Protein AF-A0AAV0QSS4-F1 (afdb_monomer)

Mean predicted aligned error: 20.13 Å

Solvent-accessible surface area (backbone atoms only — not comparable to full-atom values): 17994 Å² total; per-residue (Å²): 137,85,90,88,86,85,86,91,81,84,90,86,82,87,82,89,84,84,89,84,85,90,87,82,91,84,88,85,88,83,91,82,84,90,84,64,81,75,56,57,61,62,49,54,72,66,40,49,70,53,50,54,50,50,51,50,52,48,52,48,49,52,54,48,52,51,53,49,50,57,49,48,52,55,46,51,53,50,51,52,52,50,54,52,50,50,51,51,52,51,55,51,51,51,52,53,52,51,49,52,52,51,49,52,53,51,51,53,53,48,54,51,50,51,50,52,50,51,53,53,46,54,58,46,53,54,50,52,50,52,51,51,50,52,51,52,50,51,50,50,51,48,51,51,50,52,54,52,52,52,52,50,51,50,54,51,51,51,53,50,49,52,52,54,52,54,55,71,41,44,57,50,74,68,57,48,53,50,44,49,52,51,27,40,48,53,19,50,53,25,46,47,21,47,77,70,59,43,63,64,90,50,17,55,67,51,16,54,57,30,43,75,63,21,74,57,74,66,55,57,53,51,52,51,53,50,49,58,54,47,61,59,47,60,76,75,48,89,86,81,72,92,70,60,69,75,51,59,69,45,71,74,73,51,69,60,42,50,64,54,49,53,52,48,53,50,51,51,51,50,42,57,74,69,39,48,63,62,52,46,54,52,50,53,52,50,53,58,49,53,58,56,55,72,72,58,78,81,82,76,83,79,84,82,86,130

Organism: NCBI:txid586396

Radius of gyration: 81.53 Å; Cα contacts (8 Å, |Δi|>4): 89; chains: 1; bounding box: 168×52×229 Å

Foldseek 3Di:
DDDDDDDDDDDDDDDDDDDDDDDDDDDDDDDDDDDDPVPVVVVCVVCVVVVVVVVVVVVVVVVVVVVVVVVVVVVVVVVVVVVVVVVVVVVVVVVVVVVVVVVVVVVVVVVVVVVVVVVVVVVVVVVVVVVVVVVVVVVVVVVVVVVVVVVVVVVVVVVVVVVVVVVVQFDDPVLQVVLLVLLVVQLVLLVLCCVLVNPVVCSVVSNVVSVVLHPDPVVVVVLVVVVVVVVVVPVPDPDDDPDPSVVVVCPPRHPRGSVSSVVSVVSVVVCVVSVSVVVSVVSVVVVVVVVVVVVDDPPDDDDDDD

InterPro domains:
  IPR040321 Coiled-coil domain-containing protein SCD2-like [PTHR31762] (3-293)
  IPR060443 SCD2, coiled-coil domain [PF27823] (53-135)

Secondary structure (DSSP, 8-state):
----------------------------------S-HHHHHHHHHHHHHHHHHHHHHHHHHHHHHHHHHHHHHHHHHHHHHHHHHHHHHHHHHHHHHHHHHHHHHHHHHHHHHHHHHHHHHHHHHHHHHHHHHHHHHHHHHHHHHHHHHHHHHHHHHHHHHHHHHHHHHBPPHHHHHHHHHHHHHHHHHHHHHHHHTTTTTTHHHHHHHHHHHSPPHHHHHHHHHHHHHHHHHHTTS--S-TTTHHHHTTTTT---BHHHHHHHHHHHHHHHHTTHHHHHHHHHHHHHHHHHHTTS----------

pLDDT: mean 77.91, std 21.28, range [26.47, 97.38]

Structure (mmCIF, N/CA/C/O backbone):
data_AF-A0AAV0QSS4-F1
#
_entry.id   AF-A0AAV0QSS4-F1
#
loop_
_atom_site.group_PDB
_atom_site.id
_atom_site.type_symbol
_atom_site.label_atom_id
_atom_site.label_alt_id
_atom_site.label_comp_id
_atom_site.label_asym_id
_atom_site.label_entity_id
_atom_site.label_seq_id
_atom_site.pdbx_PDB_ins_code
_atom_site.Cartn_x
_atom_site.Cartn_y
_atom_site.Cartn_z
_atom_site.occupancy
_atom_site.B_iso_or_equiv
_atom_site.auth_seq_id
_atom_site.auth_comp_id
_atom_site.auth_asym_id
_atom_site.auth_atom_id
_atom_site.pdbx_PDB_model_num
ATOM 1 N N . MET A 1 1 ? -75.279 4.661 42.191 1.00 40.19 1 MET A N 1
ATOM 2 C CA . MET A 1 1 ? -76.377 3.683 42.377 1.00 40.19 1 MET A CA 1
ATOM 3 C C . MET A 1 1 ? -75.752 2.328 42.677 1.00 40.19 1 MET A C 1
ATOM 5 O O . MET A 1 1 ? -74.858 1.999 41.907 1.00 40.19 1 MET A O 1
ATOM 9 N N . PRO A 1 2 ? -76.176 1.530 43.682 1.00 50.94 2 PRO A N 1
ATOM 10 C CA . PRO A 1 2 ? -76.939 1.781 44.927 1.00 50.94 2 PRO A CA 1
ATOM 11 C C . PRO A 1 2 ? -75.982 1.837 46.158 1.00 50.94 2 PRO A C 1
ATOM 13 O O . PRO A 1 2 ? -74.852 1.385 46.071 1.00 50.94 2 PRO A O 1
ATOM 16 N N . SER A 1 3 ? -76.223 2.592 47.237 1.00 38.44 3 SER A N 1
ATOM 17 C CA . SER A 1 3 ? -77.192 2.466 48.348 1.00 38.44 3 SER A CA 1
ATOM 18 C C . SER A 1 3 ? -76.923 1.329 49.349 1.00 38.44 3 SER A C 1
ATOM 20 O O . SER A 1 3 ? -77.390 0.216 49.142 1.00 38.44 3 SER A O 1
ATOM 22 N N . SER A 1 4 ? -76.385 1.679 50.522 1.00 41.66 4 SER A N 1
ATOM 23 C CA . SER A 1 4 ? -76.869 1.151 51.809 1.00 41.66 4 SER A CA 1
ATOM 24 C C . SER A 1 4 ? -76.549 2.125 52.952 1.00 41.66 4 SER A C 1
ATOM 26 O O . SER A 1 4 ? -75.432 2.615 53.090 1.00 41.66 4 SER A O 1
ATOM 28 N N . LYS A 1 5 ? -77.602 2.446 53.706 1.00 43.50 5 LYS A N 1
ATOM 29 C CA . LYS A 1 5 ? -77.749 3.465 54.753 1.00 43.50 5 LYS A CA 1
ATOM 30 C C . LYS A 1 5 ? -77.540 2.845 56.144 1.00 43.50 5 LYS A C 1
ATOM 32 O O . LYS A 1 5 ? -77.983 1.719 56.319 1.00 43.50 5 LYS A O 1
ATOM 37 N N . SER A 1 6 ? -77.052 3.623 57.120 1.00 40.62 6 SER A N 1
ATOM 38 C CA . SER A 1 6 ? -77.578 3.715 58.513 1.00 40.62 6 SER A CA 1
ATOM 39 C C . SER A 1 6 ? -76.638 4.596 59.364 1.00 40.62 6 SER A C 1
ATOM 41 O O . SER A 1 6 ? -75.483 4.235 59.547 1.00 40.62 6 SER A O 1
ATOM 43 N N . THR A 1 7 ? -76.960 5.859 59.668 1.00 38.28 7 THR A N 1
ATOM 44 C CA . THR A 1 7 ? -77.825 6.393 60.753 1.00 38.28 7 THR A CA 1
ATOM 45 C C . THR A 1 7 ? -77.110 6.551 62.105 1.00 38.28 7 THR A C 1
ATOM 47 O O . THR A 1 7 ? -76.855 5.586 62.813 1.00 38.28 7 THR A O 1
ATOM 50 N N . LEU A 1 8 ? -76.873 7.819 62.465 1.00 45.50 8 LEU A N 1
ATOM 51 C CA . LEU A 1 8 ? -76.552 8.348 63.797 1.00 45.50 8 LEU A CA 1
ATOM 52 C C . LEU A 1 8 ? -77.820 8.408 64.679 1.00 45.50 8 LEU A C 1
ATOM 54 O O . LEU A 1 8 ? -78.832 8.919 64.195 1.00 45.50 8 LEU A O 1
ATOM 58 N N . ARG A 1 9 ? -77.760 7.991 65.959 1.00 34.69 9 ARG A N 1
ATOM 59 C CA . ARG A 1 9 ? -78.615 8.496 67.074 1.00 34.69 9 ARG A CA 1
ATOM 60 C C . ARG A 1 9 ? -78.176 7.907 68.431 1.00 34.69 9 ARG A C 1
ATOM 62 O O . ARG A 1 9 ? -78.222 6.700 68.595 1.00 34.69 9 ARG A O 1
ATOM 69 N N . THR A 1 10 ? -77.506 8.688 69.288 1.00 39.84 10 THR A N 1
ATOM 70 C CA . THR A 1 10 ? -78.013 9.403 70.496 1.00 39.84 10 THR A CA 1
ATOM 71 C C . THR A 1 10 ? -78.046 8.537 71.774 1.00 39.84 10 THR A C 1
ATOM 73 O O . THR A 1 10 ? -78.633 7.460 71.744 1.00 39.84 10 THR A O 1
ATOM 76 N N . PRO A 1 11 ? -77.456 9.000 72.900 1.00 47.19 11 PRO A N 1
ATOM 77 C CA . PRO A 1 11 ? -77.469 8.296 74.182 1.00 47.19 11 PRO A CA 1
ATOM 78 C C . PRO A 1 11 ? -78.789 8.537 74.929 1.00 47.19 11 PRO A C 1
ATOM 80 O O . PRO A 1 11 ? -79.341 9.637 74.886 1.00 47.19 11 PRO A O 1
ATOM 83 N N . VAL A 1 12 ? -79.278 7.521 75.638 1.00 40.22 12 VAL A N 1
ATOM 84 C CA . VAL A 1 12 ? -80.418 7.630 76.558 1.00 40.22 12 VAL A CA 1
ATOM 85 C C . VAL A 1 12 ? -79.896 7.507 77.985 1.00 40.22 12 VAL A C 1
ATOM 87 O O . VAL A 1 12 ? -79.175 6.568 78.312 1.00 40.22 12 VAL A O 1
ATOM 90 N N . ALA A 1 13 ? -80.260 8.484 78.807 1.00 41.19 13 ALA A N 1
ATOM 91 C CA . ALA A 1 13 ? -80.051 8.524 80.246 1.00 41.19 13 ALA A CA 1
ATOM 92 C C . ALA A 1 13 ? -81.400 8.386 80.979 1.00 41.19 13 ALA A C 1
ATOM 94 O O . ALA A 1 13 ? -82.442 8.626 80.365 1.00 41.19 13 ALA A O 1
ATOM 95 N N . ILE A 1 14 ? -81.301 8.175 82.308 1.00 40.56 14 ILE A N 1
ATOM 96 C CA . ILE A 1 14 ? -82.301 8.386 83.392 1.00 40.56 14 ILE A CA 1
ATOM 97 C C . ILE A 1 14 ? -83.076 7.098 83.798 1.00 40.56 14 ILE A C 1
ATOM 99 O O . ILE A 1 14 ? -83.372 6.316 82.896 1.00 40.56 14 ILE A O 1
ATOM 103 N N . PRO A 1 15 ? -83.462 6.853 85.088 1.00 50.59 15 PRO A N 1
ATOM 104 C CA . PRO A 1 15 ? -83.420 7.729 86.286 1.00 50.59 15 PRO A CA 1
ATOM 105 C C . PRO A 1 15 ? -82.829 7.161 87.598 1.00 50.59 15 PRO A C 1
ATOM 107 O O . PRO A 1 15 ? -82.842 5.963 87.861 1.00 50.59 15 PRO A O 1
ATOM 110 N N . ALA A 1 16 ? -82.470 8.097 88.486 1.00 40.03 16 ALA A N 1
ATOM 111 C CA . ALA A 1 16 ? -82.459 7.936 89.941 1.00 40.03 16 ALA A CA 1
ATOM 112 C C . ALA A 1 16 ? -83.883 8.073 90.518 1.00 40.03 16 ALA A C 1
ATOM 114 O O . ALA A 1 16 ? -84.656 8.911 90.047 1.00 40.03 16 ALA A O 1
ATOM 115 N N . ILE A 1 17 ? -84.213 7.290 91.549 1.00 37.88 17 ILE A N 1
ATOM 116 C CA . ILE A 1 17 ? -85.462 7.400 92.318 1.00 37.88 17 ILE A CA 1
ATOM 117 C C . ILE A 1 17 ? -85.115 7.344 93.814 1.00 37.88 17 ILE A C 1
ATOM 119 O O . ILE A 1 17 ? -84.603 6.341 94.303 1.00 37.88 17 ILE A O 1
ATOM 123 N N . GLU A 1 18 ? -85.395 8.447 94.507 1.00 33.44 18 GLU A N 1
ATOM 124 C CA . GLU A 1 18 ? -85.463 8.603 95.970 1.00 33.44 18 GLU A CA 1
ATOM 125 C C . GLU A 1 18 ? -86.958 8.579 96.424 1.00 33.44 18 GLU A C 1
ATOM 127 O O . GLU A 1 18 ? -87.840 8.497 95.564 1.00 33.44 18 GLU A O 1
ATOM 132 N N . PRO A 1 19 ? -87.299 8.592 97.734 1.00 58.56 19 PRO A N 1
ATOM 133 C CA . PRO A 1 19 ? -88.344 7.773 98.360 1.00 58.56 19 PRO A CA 1
ATOM 134 C C . PRO A 1 19 ? -89.651 8.545 98.667 1.00 58.56 19 PRO A C 1
ATOM 136 O O . PRO A 1 19 ? -89.786 9.724 98.342 1.00 58.56 19 PRO A O 1
ATOM 139 N N . PRO A 1 20 ? -90.626 7.909 99.347 1.00 45.22 20 PRO A N 1
ATOM 140 C CA . PRO A 1 20 ? -91.281 8.564 100.500 1.00 45.22 20 PRO A CA 1
ATOM 141 C C . PRO A 1 20 ? -91.571 7.554 101.645 1.00 45.22 20 PRO A C 1
ATOM 143 O O . PRO A 1 20 ? -91.857 6.394 101.387 1.00 45.22 20 PRO A O 1
ATOM 146 N N . ALA A 1 21 ? -91.392 7.811 102.946 1.00 32.16 21 ALA A N 1
ATOM 147 C CA . ALA A 1 21 ? -91.830 8.884 103.849 1.00 32.16 21 ALA A CA 1
ATOM 148 C C . ALA A 1 21 ? -93.317 8.797 104.283 1.00 32.16 21 ALA A C 1
ATOM 150 O O . ALA A 1 21 ? -94.188 8.649 103.432 1.00 32.16 21 ALA A O 1
ATOM 151 N N . ILE A 1 22 ? -93.548 9.054 105.596 1.00 36.12 22 ILE A N 1
ATOM 152 C CA . ILE A 1 22 ? -94.751 9.661 106.246 1.00 36.12 22 ILE A CA 1
ATOM 153 C C . ILE A 1 22 ? -95.871 8.686 106.699 1.00 36.12 22 ILE A C 1
ATOM 155 O O . ILE A 1 22 ? -96.263 7.836 105.922 1.00 36.12 22 ILE A O 1
ATOM 159 N N . LYS A 1 23 ? -96.544 8.742 107.873 1.00 37.59 23 LYS A N 1
ATOM 160 C CA . LYS A 1 23 ? -96.630 9.507 109.164 1.00 37.59 23 LYS A CA 1
ATOM 161 C C . LYS A 1 23 ? -97.570 8.651 110.076 1.00 37.59 23 LYS A C 1
ATOM 163 O O . LYS A 1 23 ? -98.275 7.810 109.539 1.00 37.59 23 LYS A O 1
ATOM 168 N N . THR A 1 24 ? -97.588 8.703 111.418 1.00 35.91 24 THR A N 1
ATOM 169 C CA . THR A 1 24 ? -98.392 9.572 112.342 1.00 35.91 24 THR A CA 1
ATOM 170 C C . THR A 1 24 ? -98.382 8.838 113.714 1.00 35.91 24 THR A C 1
ATOM 172 O O . THR A 1 24 ? -98.678 7.652 113.718 1.00 35.91 24 THR A O 1
ATOM 175 N N . ARG A 1 25 ? -97.915 9.324 114.882 1.00 30.67 25 ARG A N 1
ATOM 176 C CA . ARG A 1 25 ? -98.395 10.404 115.787 1.00 30.67 25 ARG A CA 1
ATOM 177 C C . ARG A 1 25 ? -99.912 10.278 116.086 1.00 30.67 25 ARG A C 1
ATOM 179 O O . ARG A 1 25 ? -100.678 10.370 115.146 1.00 30.67 25 ARG A O 1
ATOM 186 N N . ASP A 1 26 ? -100.452 10.068 117.298 1.00 30.20 26 ASP A N 1
ATOM 187 C CA . ASP A 1 26 ? -100.227 10.729 118.599 1.00 30.20 26 ASP A CA 1
ATOM 188 C C . ASP A 1 26 ? -101.091 10.071 119.734 1.00 30.20 26 ASP A C 1
ATOM 190 O O . ASP A 1 26 ? -102.208 9.640 119.469 1.00 30.20 26 ASP A O 1
ATOM 194 N N . LYS A 1 27 ? -100.634 10.201 120.999 1.00 35.44 27 LYS A N 1
ATOM 195 C CA . LYS A 1 27 ? -101.385 10.522 122.256 1.00 35.44 27 LYS A CA 1
ATOM 196 C C . LYS A 1 27 ? -102.130 9.464 123.129 1.00 35.44 27 LYS A C 1
ATOM 198 O O . LYS A 1 27 ? -103.290 9.155 122.906 1.00 35.44 27 LYS A O 1
ATOM 203 N N . ARG A 1 28 ? -101.516 9.271 124.319 1.00 33.69 28 ARG A N 1
ATOM 204 C CA . ARG A 1 28 ? -102.031 9.393 125.722 1.00 33.69 28 ARG A CA 1
ATOM 205 C C . ARG A 1 28 ? -102.601 8.168 126.483 1.00 33.69 28 ARG A C 1
ATOM 207 O O . ARG A 1 28 ? -103.710 7.723 126.241 1.00 33.69 28 ARG A O 1
ATOM 214 N N . SER A 1 29 ? -101.817 7.783 127.503 1.00 35.88 29 SER A N 1
ATOM 215 C CA . SER A 1 29 ? -102.090 7.371 128.903 1.00 35.88 29 SER A CA 1
ATOM 216 C C . SER A 1 29 ? -103.440 6.766 129.326 1.00 35.88 29 SER A C 1
ATOM 218 O O . SER A 1 29 ? -104.441 7.464 129.244 1.00 35.88 29 SER A O 1
ATOM 220 N N . PHE A 1 30 ? -103.415 5.606 130.014 1.00 26.47 30 PHE A N 1
ATOM 221 C CA . PHE A 1 30 ? -103.833 5.433 131.430 1.00 26.47 30 PHE A CA 1
ATOM 222 C C . PHE A 1 30 ? -103.563 3.995 131.946 1.00 26.47 30 PHE A C 1
ATOM 224 O O . PHE A 1 30 ? -103.650 3.031 131.192 1.00 26.47 30 PHE A O 1
ATOM 231 N N . ASN A 1 31 ? -103.246 3.862 133.239 1.00 36.16 31 ASN A N 1
ATOM 232 C CA . ASN A 1 31 ? -103.026 2.607 133.974 1.00 36.16 31 ASN A CA 1
ATOM 233 C C . ASN A 1 31 ? -104.286 1.720 134.047 1.00 36.16 31 ASN A C 1
ATOM 235 O O . ASN A 1 31 ? -105.336 2.229 134.424 1.00 36.16 31 ASN A O 1
ATOM 239 N N . SER A 1 32 ? -104.154 0.392 133.915 1.00 28.08 32 SER A N 1
ATOM 240 C CA . SER A 1 32 ? -104.673 -0.539 134.937 1.00 28.08 32 SER A CA 1
ATOM 241 C C . SER A 1 32 ? -104.094 -1.948 134.786 1.00 28.08 32 SER A C 1
ATOM 243 O O . SER A 1 32 ? -104.083 -2.531 133.706 1.00 28.08 32 SER A O 1
ATOM 245 N N . LEU A 1 33 ? -103.647 -2.458 135.924 1.00 35.78 33 LEU A N 1
ATOM 246 C CA . LEU A 1 33 ? -103.055 -3.754 136.206 1.00 35.78 33 LEU A CA 1
ATOM 247 C C . LEU A 1 33 ? -103.902 -4.976 135.804 1.00 35.78 33 LEU A C 1
ATOM 249 O O . LEU A 1 33 ? -105.125 -4.990 135.921 1.00 35.78 33 LEU A O 1
ATOM 253 N N . SER A 1 34 ? -103.164 -6.054 135.532 1.00 37.16 34 SER A N 1
ATOM 254 C CA . SER A 1 34 ? -103.502 -7.435 135.894 1.00 37.16 34 SER A CA 1
ATOM 255 C C . SER A 1 34 ? -104.625 -8.133 135.128 1.00 37.16 34 SER A C 1
ATOM 257 O O . SER A 1 34 ? -105.744 -8.309 135.619 1.00 37.16 34 SER A O 1
ATOM 259 N N . ARG A 1 35 ? -104.243 -8.696 133.979 1.00 42.62 35 ARG A N 1
ATOM 260 C CA . ARG A 1 35 ? -104.493 -10.099 133.597 1.00 42.62 35 ARG A CA 1
ATOM 261 C C . ARG A 1 35 ? -103.788 -10.370 132.267 1.00 42.62 35 ARG A C 1
ATOM 263 O O . ARG A 1 35 ? -103.749 -9.485 131.428 1.00 42.62 35 ARG A O 1
ATOM 270 N N . ASN A 1 36 ? -103.255 -11.579 132.091 1.00 41.81 36 ASN A N 1
ATOM 271 C CA . ASN A 1 36 ? -102.626 -12.126 130.869 1.00 41.81 36 ASN A CA 1
ATOM 272 C C . ASN A 1 36 ? -101.089 -12.240 130.852 1.00 41.81 36 ASN A C 1
ATOM 274 O O . ASN A 1 36 ? -100.519 -12.518 129.803 1.00 41.81 36 ASN A O 1
ATOM 278 N N . LEU A 1 37 ? -100.421 -12.192 132.012 1.00 40.75 37 LEU A N 1
ATOM 279 C CA . LEU A 1 37 ? -99.045 -12.714 132.152 1.00 40.75 37 LEU A CA 1
ATOM 280 C C . LEU A 1 37 ? -98.991 -14.261 132.143 1.00 40.75 37 LEU A C 1
ATOM 282 O O . LEU A 1 37 ? -97.922 -14.848 132.090 1.00 40.75 37 LEU A O 1
ATOM 286 N N . ILE A 1 38 ? -100.145 -14.937 132.151 1.00 44.75 38 ILE A N 1
ATOM 287 C CA . ILE A 1 38 ? -100.229 -16.408 132.184 1.00 44.75 38 ILE A CA 1
ATOM 288 C C . ILE A 1 38 ? -100.393 -17.010 130.770 1.00 44.75 38 ILE A C 1
ATOM 290 O O . ILE A 1 38 ? -100.145 -18.190 130.584 1.00 44.75 38 ILE A O 1
ATOM 294 N N . SER A 1 39 ? -100.707 -16.204 129.743 1.00 41.88 39 SER A N 1
ATOM 295 C CA . SER A 1 39 ? -100.822 -16.684 128.349 1.00 41.88 39 SER A CA 1
ATOM 296 C C . SER A 1 39 ? -99.541 -16.497 127.522 1.00 41.88 39 SER A C 1
ATOM 298 O O . SER A 1 39 ? -99.291 -17.283 126.611 1.00 41.88 39 SER A O 1
ATOM 300 N N . TRP A 1 40 ? -98.703 -15.503 127.846 1.00 41.69 40 TRP A N 1
ATOM 301 C CA . TRP A 1 40 ? -97.437 -15.265 127.133 1.00 41.69 40 TRP A CA 1
ATOM 302 C C . TRP A 1 40 ? -96.407 -16.380 127.379 1.00 41.69 40 TRP A C 1
ATOM 304 O O . TRP A 1 40 ? -95.720 -16.786 126.448 1.00 41.69 40 TRP A O 1
ATOM 314 N N . ILE A 1 41 ? -96.397 -16.959 128.587 1.00 45.69 41 ILE A N 1
ATOM 315 C CA . ILE A 1 41 ? -95.487 -18.049 128.978 1.00 45.69 41 ILE A CA 1
ATOM 316 C C . ILE A 1 41 ? -95.835 -19.372 128.254 1.00 45.69 41 ILE A C 1
ATOM 318 O O . ILE A 1 41 ? -94.945 -20.161 127.946 1.00 45.69 41 ILE A O 1
ATOM 322 N N . GLU A 1 42 ? -97.104 -19.602 127.886 1.00 45.19 42 GLU A N 1
ATOM 323 C CA . GLU A 1 42 ? -97.502 -20.776 127.081 1.00 45.19 42 GLU A CA 1
ATOM 324 C C . GLU A 1 42 ? -97.212 -20.611 125.577 1.00 45.19 42 GLU A C 1
ATOM 326 O O . GLU A 1 42 ? -97.008 -21.605 124.875 1.00 45.19 42 GLU A O 1
ATOM 331 N N . HIS A 1 43 ? -97.148 -19.374 125.071 1.00 46.28 43 HIS A N 1
ATOM 332 C CA . HIS A 1 43 ? -96.747 -19.099 123.687 1.00 46.28 43 HIS A CA 1
ATOM 333 C C . HIS A 1 43 ? -95.220 -19.166 123.509 1.00 46.28 43 HIS A C 1
ATOM 335 O O . HIS A 1 43 ? -94.741 -19.652 122.484 1.00 46.28 43 HIS A O 1
ATOM 341 N N . GLU A 1 44 ? -94.460 -18.764 124.528 1.00 46.91 44 GLU A N 1
ATOM 342 C CA . GLU A 1 44 ? -92.991 -18.782 124.557 1.00 46.91 44 GLU A CA 1
ATOM 343 C C . GLU A 1 44 ? -92.418 -20.214 124.549 1.00 46.91 44 GLU A C 1
ATOM 345 O O . GLU A 1 44 ? -91.406 -20.470 123.895 1.00 46.91 44 GLU A O 1
ATOM 350 N N . ALA A 1 45 ? -93.135 -21.180 125.144 1.00 50.47 45 ALA A N 1
ATOM 351 C CA . ALA A 1 45 ? -92.789 -22.608 125.120 1.00 50.47 45 ALA A CA 1
ATOM 352 C C . ALA A 1 45 ? -93.133 -23.332 123.795 1.00 50.47 45 ALA A C 1
ATOM 354 O O . ALA A 1 45 ? -92.588 -24.400 123.517 1.00 50.47 45 ALA A O 1
ATOM 355 N N . ARG A 1 46 ? -94.030 -22.775 122.959 1.00 51.34 46 ARG A N 1
ATOM 356 C CA . ARG A 1 46 ? -94.349 -23.301 121.609 1.00 51.34 46 ARG A CA 1
ATOM 357 C C . ARG A 1 46 ? -93.537 -22.644 120.490 1.00 51.34 46 ARG A C 1
ATOM 359 O O . ARG A 1 46 ? -93.403 -23.235 119.423 1.00 51.34 46 ARG A O 1
ATOM 366 N N . LEU A 1 47 ? -93.011 -21.440 120.721 1.00 54.22 47 LEU A N 1
ATOM 367 C CA . LEU A 1 47 ? -92.205 -20.679 119.761 1.00 54.22 47 LEU A CA 1
ATOM 368 C C . LEU A 1 47 ? -90.710 -21.012 119.833 1.00 54.22 47 LEU A C 1
ATOM 370 O O . LEU A 1 47 ? -90.001 -20.752 118.871 1.00 54.22 47 LEU A O 1
ATOM 374 N N . THR A 1 48 ? -90.230 -21.636 120.913 1.00 62.44 48 THR A N 1
ATOM 375 C CA . THR A 1 48 ? -88.807 -21.976 121.095 1.00 62.44 48 THR A CA 1
ATOM 376 C C . THR A 1 48 ? -88.241 -22.840 119.954 1.00 62.44 48 THR A C 1
ATOM 378 O O . THR A 1 48 ? -87.205 -22.467 119.412 1.00 62.44 48 THR A O 1
ATOM 381 N N . PRO A 1 4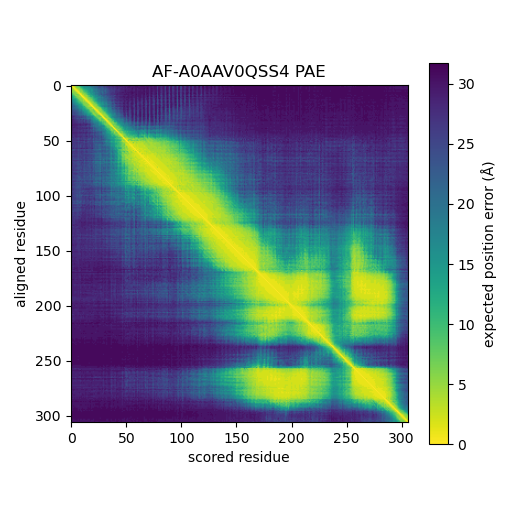9 ? -88.913 -23.922 119.490 1.00 68.31 49 PRO A N 1
ATOM 382 C CA . PRO A 1 49 ? -88.445 -24.708 118.339 1.00 68.31 49 PRO A CA 1
ATOM 383 C C . PRO A 1 49 ? -88.436 -23.927 117.016 1.00 68.31 49 PRO A C 1
ATOM 385 O O . PRO A 1 49 ? -87.597 -24.177 116.157 1.00 68.31 49 PRO A O 1
ATOM 388 N N . PHE A 1 50 ? -89.361 -22.975 116.857 1.00 69.19 50 PHE A N 1
ATOM 389 C CA . PHE A 1 50 ? -89.459 -22.125 115.670 1.00 69.19 50 PHE A CA 1
ATOM 390 C C . PHE A 1 50 ? -88.393 -21.020 115.670 1.00 69.19 50 PHE A C 1
ATOM 392 O O . PHE A 1 50 ? -87.822 -20.739 114.623 1.00 69.19 50 PHE A O 1
ATOM 399 N N . CYS A 1 51 ? -88.062 -20.449 116.834 1.00 74.19 51 CYS A N 1
ATOM 400 C CA . CYS A 1 51 ? -86.932 -19.533 116.996 1.00 74.19 51 CYS A CA 1
ATOM 401 C C . CYS A 1 51 ? -85.606 -20.232 116.682 1.00 74.19 51 CYS A C 1
ATOM 403 O O . CYS A 1 51 ? -84.852 -19.716 115.874 1.00 74.19 51 CYS A O 1
ATOM 405 N N . PHE A 1 52 ? -85.372 -21.448 117.198 1.00 78.25 52 PHE A N 1
ATOM 406 C CA . PHE A 1 52 ? -84.186 -22.232 116.825 1.00 78.25 52 PHE A CA 1
ATOM 407 C C . PHE A 1 52 ? -84.120 -22.523 115.318 1.00 78.25 52 PHE A C 1
ATOM 409 O O . PHE A 1 52 ? -83.041 -22.514 114.739 1.00 78.25 52 PHE A O 1
ATOM 416 N N . GLN A 1 53 ? -85.258 -22.767 114.661 1.00 83.44 53 GLN A N 1
ATOM 417 C CA . GLN A 1 53 ? -85.311 -22.964 113.210 1.00 83.44 53 GLN A CA 1
ATOM 418 C C . GLN A 1 53 ? -85.036 -21.671 112.428 1.00 83.44 53 GLN A C 1
ATOM 420 O O . GLN A 1 53 ? -84.368 -21.722 111.400 1.00 83.44 53 GLN A O 1
ATOM 425 N N . LEU A 1 54 ? -85.538 -20.524 112.895 1.00 81.12 54 LEU A N 1
ATOM 426 C CA . LEU A 1 54 ? -85.211 -19.216 112.326 1.00 81.12 54 LEU A CA 1
ATOM 427 C C . LEU A 1 54 ? -83.733 -18.877 112.521 1.00 81.12 54 LEU A C 1
ATOM 429 O O . LEU A 1 54 ? -83.114 -18.422 111.570 1.00 81.12 54 LEU A O 1
ATOM 433 N N . ASP A 1 55 ? -83.167 -19.167 113.692 1.00 81.88 55 ASP A N 1
ATOM 434 C CA . ASP A 1 55 ? -81.745 -18.982 113.982 1.00 81.88 55 ASP A CA 1
ATOM 435 C C . ASP A 1 55 ? -80.883 -19.886 113.087 1.00 81.88 55 ASP A C 1
ATOM 437 O O . ASP A 1 55 ? -79.937 -19.400 112.477 1.00 81.88 55 ASP A O 1
ATOM 441 N N . MET A 1 56 ? -81.257 -21.163 112.901 1.00 84.81 56 MET A N 1
ATOM 442 C CA . MET A 1 56 ? -80.570 -22.045 111.945 1.00 84.81 56 MET A CA 1
ATOM 443 C C . MET A 1 56 ? -80.688 -21.544 110.503 1.00 84.81 56 MET A C 1
ATOM 445 O O . MET A 1 56 ? -79.709 -21.557 109.770 1.00 84.81 56 MET A O 1
ATOM 449 N N . LEU A 1 57 ? -81.867 -21.088 110.069 1.00 86.12 57 LEU A N 1
ATOM 450 C CA . LEU A 1 57 ? -82.051 -20.534 108.721 1.00 86.12 57 LEU A CA 1
ATOM 451 C C . LEU A 1 57 ? -81.310 -19.206 108.535 1.00 86.12 57 LEU A C 1
ATOM 453 O O . LEU A 1 57 ? -80.925 -18.864 107.417 1.00 86.12 57 LEU A O 1
ATOM 457 N N . GLN A 1 58 ? -81.137 -18.432 109.600 1.00 87.81 58 GLN A N 1
ATOM 458 C CA . GLN A 1 58 ? -80.381 -17.190 109.580 1.00 87.81 58 GLN A CA 1
ATOM 459 C C . GLN A 1 58 ? -78.880 -17.478 109.506 1.00 87.81 58 GLN A C 1
ATOM 461 O O . GLN A 1 58 ? -78.212 -16.899 108.656 1.00 87.81 58 GLN A O 1
ATOM 466 N N . GLU A 1 59 ? -78.387 -18.450 110.273 1.00 85.88 59 GLU A N 1
ATOM 467 C CA . GLU A 1 59 ? -77.022 -18.978 110.171 1.00 85.88 59 GLU A CA 1
ATOM 468 C C . GLU A 1 59 ? -76.749 -19.587 108.781 1.00 85.88 59 GLU A C 1
ATOM 470 O O . GLU A 1 59 ? -75.711 -19.328 108.172 1.00 85.88 59 GLU A O 1
ATOM 475 N N . GLU A 1 60 ? -77.702 -20.331 108.209 1.00 86.94 60 GLU A N 1
ATOM 476 C CA . GLU A 1 60 ? -77.606 -20.852 106.841 1.00 86.94 60 GLU A CA 1
ATOM 477 C C . GLU A 1 60 ? -77.599 -19.730 105.793 1.00 86.94 60 GLU A C 1
ATOM 479 O O . GLU A 1 60 ? -76.812 -19.790 104.847 1.00 86.94 60 GLU A O 1
ATOM 484 N N . ASN A 1 61 ? -78.429 -18.692 105.950 1.00 87.00 61 ASN A N 1
ATOM 485 C CA . ASN A 1 61 ? -78.425 -17.526 105.062 1.00 87.00 61 ASN A CA 1
ATOM 486 C C . ASN A 1 61 ? -77.111 -16.741 105.157 1.00 87.00 61 ASN A C 1
ATOM 488 O O . ASN A 1 61 ? -76.558 -16.374 104.122 1.00 87.00 61 ASN A O 1
ATOM 492 N N . GLU A 1 62 ? -76.580 -16.522 106.361 1.00 90.25 62 GLU A N 1
ATOM 493 C CA . GLU A 1 62 ? -75.266 -15.904 106.574 1.00 90.25 62 GLU A CA 1
ATOM 494 C C . GLU A 1 62 ? -74.154 -16.752 105.935 1.00 90.25 62 GLU A C 1
ATOM 496 O O . GLU A 1 62 ? -73.334 -16.237 105.173 1.00 90.25 62 GLU A O 1
ATOM 501 N N . GLY A 1 63 ? -74.200 -18.077 106.104 1.00 91.62 63 GLY A N 1
ATOM 502 C CA . GLY A 1 63 ? -73.276 -19.008 105.457 1.00 91.62 63 GLY A CA 1
ATOM 503 C C . GLY A 1 63 ? -73.386 -19.042 103.926 1.00 91.62 63 GLY A C 1
ATOM 504 O O . GLY A 1 63 ? -72.385 -19.249 103.234 1.00 91.62 63 GLY A O 1
ATOM 505 N N . ILE A 1 64 ? -74.579 -18.835 103.359 1.00 91.62 64 ILE A N 1
ATOM 506 C CA . ILE A 1 64 ? -74.787 -18.701 101.907 1.00 91.62 64 ILE A CA 1
ATOM 507 C C . ILE A 1 64 ? -74.234 -17.364 101.404 1.00 91.62 64 ILE A C 1
ATOM 509 O O . ILE A 1 64 ? -73.570 -17.348 100.367 1.00 91.62 64 ILE A O 1
ATOM 513 N N . LEU A 1 65 ? -74.458 -16.265 102.130 1.00 90.94 65 LEU A N 1
ATOM 514 C CA . LEU A 1 65 ? -73.924 -14.944 101.788 1.00 90.94 65 LEU A CA 1
ATOM 515 C C . LEU A 1 65 ? -72.393 -14.939 101.794 1.00 90.94 65 LEU A C 1
ATOM 517 O O . LEU A 1 65 ? -71.780 -14.405 100.871 1.00 90.94 65 LEU A O 1
ATOM 521 N N . ASP A 1 66 ? -71.762 -15.600 102.762 1.00 90.31 66 ASP A N 1
ATOM 522 C CA . ASP A 1 66 ? -70.306 -15.713 102.787 1.00 90.31 66 ASP A CA 1
ATOM 523 C C . ASP A 1 66 ? -69.768 -16.609 101.666 1.00 90.31 66 ASP A C 1
ATOM 525 O O . ASP A 1 66 ? -68.757 -16.266 101.050 1.00 90.31 66 ASP A O 1
ATOM 529 N N . LYS A 1 67 ? -70.454 -17.705 101.309 1.00 94.12 67 LYS A N 1
ATOM 530 C CA . LYS A 1 67 ? -70.107 -18.509 100.119 1.00 94.12 67 LYS A CA 1
ATOM 531 C C . LYS A 1 67 ? -70.254 -17.715 98.822 1.00 94.12 67 LYS A C 1
ATOM 533 O O . LYS A 1 67 ? -69.431 -17.885 97.922 1.00 94.12 67 LYS A O 1
ATOM 538 N N . LEU A 1 68 ? -71.281 -16.867 98.722 1.00 92.06 68 LEU A N 1
ATOM 539 C CA . LEU A 1 68 ? -71.495 -15.974 97.584 1.00 92.06 68 LEU A CA 1
ATOM 540 C C . LEU A 1 68 ? -70.346 -14.967 97.477 1.00 92.06 68 LEU A C 1
ATOM 542 O O . LEU A 1 68 ? -69.756 -14.851 96.410 1.00 92.06 68 LEU A O 1
ATOM 546 N N . ARG A 1 69 ? -69.960 -14.340 98.595 1.00 93.88 69 ARG A N 1
ATOM 547 C CA . ARG A 1 69 ? -68.828 -13.405 98.668 1.00 93.88 69 ARG A CA 1
ATOM 548 C C . ARG A 1 69 ? -67.517 -14.064 98.235 1.00 93.88 69 ARG A C 1
ATOM 550 O O . ARG A 1 69 ? -66.830 -13.541 97.367 1.00 93.88 69 ARG A O 1
ATOM 557 N N . HIS A 1 70 ? -67.213 -15.256 98.753 1.00 93.44 70 HIS A N 1
ATOM 558 C CA . HIS A 1 70 ? -66.030 -16.025 98.339 1.00 93.44 70 HIS A CA 1
ATOM 559 C C . HIS A 1 70 ? -66.093 -16.460 96.863 1.00 93.44 70 HIS A C 1
ATOM 561 O O . HIS A 1 70 ? -65.063 -16.666 96.223 1.00 93.44 70 HIS A O 1
ATOM 567 N N . ALA A 1 71 ? -67.287 -16.671 96.302 1.00 93.12 71 ALA A N 1
ATOM 568 C CA . ALA A 1 71 ? -67.452 -16.985 94.885 1.00 93.12 71 ALA A CA 1
ATOM 569 C C . ALA A 1 71 ? -67.303 -15.747 93.990 1.00 93.12 71 ALA A C 1
ATOM 571 O O . ALA A 1 71 ? -66.725 -15.872 92.911 1.00 93.12 71 ALA A O 1
ATOM 572 N N . GLU A 1 72 ? -67.784 -14.582 94.430 1.00 92.94 72 GLU A N 1
ATOM 573 C CA . GLU A 1 72 ? -67.564 -13.290 93.773 1.00 92.94 72 GLU A CA 1
ATOM 574 C C . GLU A 1 72 ? -66.088 -12.914 93.778 1.00 92.94 72 GLU A C 1
ATOM 576 O O . GLU A 1 72 ? -65.559 -12.613 92.717 1.00 92.94 72 GLU A O 1
ATOM 581 N N . GLU A 1 73 ? -65.395 -13.049 94.908 1.00 94.31 73 GLU A N 1
ATOM 582 C CA . GLU A 1 73 ? -63.956 -12.785 95.001 1.00 94.31 73 GLU A CA 1
ATOM 583 C C . GLU A 1 73 ? -63.166 -13.694 94.045 1.00 94.31 73 GLU A C 1
ATOM 585 O O . GLU A 1 73 ? -62.399 -13.213 93.214 1.00 94.31 73 GLU A O 1
ATOM 590 N N . ARG A 1 74 ? -63.465 -15.003 94.018 1.00 93.88 74 ARG A N 1
ATOM 591 C CA . ARG A 1 74 ? -62.877 -15.924 93.025 1.00 93.88 74 ARG A CA 1
ATOM 592 C C . ARG A 1 74 ? -63.240 -15.576 91.577 1.00 93.88 74 ARG A C 1
ATOM 594 O O . ARG A 1 74 ? -62.457 -15.863 90.669 1.00 93.88 74 ARG A O 1
ATOM 601 N N . ARG A 1 75 ? -64.431 -15.019 91.322 1.00 94.62 75 ARG A N 1
ATOM 602 C CA . ARG A 1 75 ? -64.846 -14.562 89.985 1.00 94.62 75 ARG A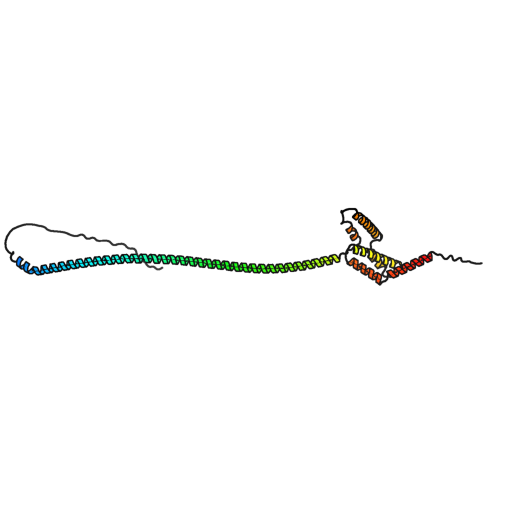 CA 1
ATOM 603 C C . ARG A 1 75 ? -64.059 -13.320 89.582 1.00 94.62 75 ARG A C 1
ATOM 605 O O . ARG A 1 75 ? -63.579 -13.269 88.455 1.00 94.62 75 ARG A O 1
ATOM 612 N N . GLU A 1 76 ? -63.896 -12.361 90.486 1.00 94.75 76 GLU A N 1
ATOM 613 C CA . GLU A 1 76 ? -63.098 -11.155 90.270 1.00 94.75 76 GLU A CA 1
ATOM 614 C C . GLU A 1 76 ? -61.622 -11.493 90.042 1.00 94.75 76 GLU A C 1
ATOM 616 O O . GLU A 1 76 ? -61.021 -10.976 89.102 1.00 94.75 76 GLU A O 1
ATOM 621 N N . GLU A 1 77 ? -61.052 -12.428 90.805 1.00 94.56 77 GLU A N 1
ATOM 622 C CA . GLU A 1 77 ? -59.698 -12.949 90.583 1.00 94.56 77 GLU A CA 1
ATOM 623 C C . GLU A 1 77 ? -59.552 -13.602 89.198 1.00 94.56 77 GLU A C 1
ATOM 625 O O . GLU A 1 77 ? -58.576 -13.358 88.478 1.00 94.56 77 GLU A O 1
ATOM 630 N N . ALA A 1 78 ? -60.530 -14.416 88.786 1.00 92.88 78 ALA A N 1
ATOM 631 C CA . ALA A 1 78 ? -60.538 -15.049 87.470 1.00 92.88 78 ALA A CA 1
ATOM 632 C C . ALA A 1 78 ? -60.708 -14.029 86.332 1.00 92.88 78 ALA A C 1
ATOM 634 O O . ALA A 1 78 ? -60.027 -14.135 85.309 1.00 92.88 78 ALA A O 1
ATOM 635 N N . GLU A 1 79 ? -61.568 -13.022 86.506 1.00 93.62 79 GLU A N 1
ATOM 636 C CA . GLU A 1 79 ? -61.734 -11.913 85.564 1.00 93.62 79 GLU A CA 1
ATOM 637 C C . GLU A 1 79 ? -60.458 -11.066 85.468 1.00 93.62 79 GLU A C 1
ATOM 639 O O . GLU A 1 79 ? -60.033 -10.727 84.363 1.00 93.62 79 GLU A O 1
ATOM 644 N N . ALA A 1 80 ? -59.797 -10.766 86.588 1.00 94.75 80 ALA A N 1
ATOM 645 C CA . ALA A 1 80 ? -58.525 -10.048 86.604 1.00 94.75 80 ALA A CA 1
ATOM 646 C C . ALA A 1 80 ? -57.434 -10.833 85.860 1.00 94.75 80 ALA A C 1
ATOM 648 O O . ALA A 1 80 ? -56.718 -10.271 85.027 1.00 94.75 80 ALA A O 1
ATOM 649 N N . ARG A 1 81 ? -57.361 -12.152 86.082 1.00 94.38 81 ARG A N 1
ATOM 650 C CA . ARG A 1 81 ? -56.455 -13.046 85.349 1.00 94.38 81 ARG A CA 1
ATOM 651 C C . ARG A 1 81 ? -56.770 -13.086 83.851 1.00 94.38 81 ARG A C 1
ATOM 653 O O . ARG A 1 81 ? -55.844 -13.075 83.042 1.00 94.38 81 ARG A O 1
ATOM 660 N N . ALA A 1 82 ? -58.047 -13.120 83.469 1.00 93.19 82 ALA A N 1
ATOM 661 C CA . ALA A 1 82 ? -58.463 -13.101 82.067 1.00 93.19 82 ALA A CA 1
ATOM 662 C C . ALA A 1 82 ? -58.067 -11.786 81.378 1.00 93.19 82 ALA A C 1
ATOM 664 O O . ALA A 1 82 ? -57.497 -11.821 80.288 1.00 93.19 82 ALA A O 1
ATOM 665 N N . ARG A 1 83 ? -58.275 -10.641 82.044 1.00 94.06 83 ARG A N 1
ATOM 666 C CA . ARG A 1 83 ? -57.843 -9.329 81.534 1.00 94.06 83 ARG A CA 1
ATOM 667 C C . ARG A 1 83 ? -56.328 -9.241 81.368 1.00 94.06 83 ARG A C 1
ATOM 669 O O . ARG A 1 83 ? -55.857 -8.626 80.416 1.00 94.06 83 ARG A O 1
ATOM 676 N N . GLU A 1 84 ? -55.553 -9.837 82.271 1.00 94.19 84 GLU A N 1
ATOM 677 C CA . GLU A 1 84 ? -54.092 -9.852 82.145 1.00 94.19 84 GLU A CA 1
ATOM 678 C C . GLU A 1 84 ? -53.623 -10.716 80.962 1.00 94.19 84 GLU A C 1
ATOM 680 O O . GLU A 1 84 ? -52.766 -10.290 80.188 1.00 94.19 84 GLU A O 1
ATOM 685 N N . LEU A 1 85 ? -54.233 -11.887 80.749 1.00 94.25 85 LEU A N 1
ATOM 686 C CA . LEU A 1 85 ? -53.952 -12.719 79.572 1.00 94.25 85 LEU A CA 1
ATOM 687 C C . LEU A 1 85 ? -54.337 -12.023 78.261 1.00 94.25 85 LEU A C 1
ATOM 689 O O . LEU A 1 85 ? -53.595 -12.110 77.287 1.00 94.25 85 LEU A O 1
ATOM 693 N N . GLU A 1 86 ? -55.454 -11.297 78.230 1.00 93.62 86 GLU A N 1
ATOM 694 C CA . GLU A 1 86 ? -55.876 -10.526 77.056 1.00 93.62 86 GLU A CA 1
ATOM 695 C C . GLU A 1 86 ? -54.850 -9.444 76.688 1.00 93.62 86 GLU A C 1
ATOM 697 O O . GLU A 1 86 ? -54.488 -9.309 75.517 1.00 93.62 86 GLU A O 1
ATOM 702 N N . LYS A 1 87 ? -54.288 -8.742 77.683 1.00 95.62 87 LYS A N 1
ATOM 703 C CA . LYS A 1 87 ? -53.183 -7.793 77.458 1.00 95.62 87 LYS A CA 1
ATOM 704 C C . LYS A 1 87 ? -51.937 -8.478 76.898 1.00 95.62 87 LYS A C 1
ATOM 706 O O . LYS A 1 87 ? -51.313 -7.935 75.990 1.00 95.62 87 LYS A O 1
ATOM 711 N N . GLN A 1 88 ? -51.574 -9.658 77.405 1.00 95.69 88 GLN A N 1
ATOM 712 C CA . GLN A 1 88 ? -50.426 -10.416 76.890 1.00 95.69 88 GLN A CA 1
ATOM 713 C C . GLN A 1 88 ? -50.653 -10.878 75.446 1.00 95.69 88 GLN A C 1
ATOM 715 O O . GLN A 1 88 ? -49.756 -10.747 74.615 1.00 95.69 88 GLN A O 1
ATOM 720 N N . VAL A 1 89 ? -51.855 -11.360 75.118 1.00 94.56 89 VAL A N 1
ATOM 721 C CA . VAL A 1 89 ? -52.228 -11.741 73.746 1.00 94.56 89 VAL A CA 1
ATOM 722 C C . VAL A 1 89 ? -52.195 -10.528 72.814 1.00 94.56 89 VAL A C 1
ATOM 724 O O . VAL A 1 89 ? -51.662 -10.633 71.709 1.00 94.56 89 VAL A O 1
ATOM 727 N N . ALA A 1 90 ? -52.687 -9.367 73.258 1.00 93.00 90 ALA A N 1
ATOM 728 C CA . ALA A 1 90 ? -52.605 -8.124 72.495 1.00 93.00 90 ALA A CA 1
ATOM 729 C C . ALA A 1 90 ? -51.144 -7.699 72.248 1.00 93.00 90 ALA A C 1
ATOM 731 O O . ALA A 1 90 ? -50.771 -7.432 71.105 1.00 93.00 90 ALA A O 1
ATOM 732 N N . ALA A 1 91 ? -50.295 -7.728 73.282 1.00 91.75 91 ALA A N 1
ATOM 733 C CA . ALA A 1 91 ? -48.870 -7.406 73.169 1.00 91.75 91 ALA A CA 1
ATOM 734 C C . ALA A 1 91 ? -48.119 -8.362 72.219 1.00 91.75 91 ALA A C 1
ATOM 736 O O . ALA A 1 91 ? -47.301 -7.925 71.407 1.00 91.75 91 ALA A O 1
ATOM 737 N N . LEU A 1 92 ? -48.423 -9.666 72.262 1.00 90.75 92 LEU A N 1
ATOM 738 C CA . LEU A 1 92 ? -47.874 -10.648 71.319 1.00 90.75 92 LEU A CA 1
ATOM 739 C C . LEU A 1 92 ? -48.367 -10.401 69.882 1.00 90.75 92 LEU A C 1
ATOM 741 O O . LEU A 1 92 ? -47.577 -10.488 68.941 1.00 90.75 92 LEU A O 1
ATOM 745 N N . GLY A 1 93 ? -49.643 -10.044 69.700 1.00 90.62 93 GLY A N 1
ATOM 746 C CA . GLY A 1 93 ? -50.219 -9.706 68.394 1.00 90.62 93 GLY A CA 1
ATOM 747 C C . GLY A 1 93 ? -49.571 -8.479 67.743 1.00 90.62 93 GLY A C 1
ATOM 748 O O . GLY A 1 93 ? -49.318 -8.476 66.535 1.00 90.62 93 GLY A O 1
ATOM 749 N N . GLU A 1 94 ? -49.230 -7.459 68.535 1.00 91.56 94 GLU A N 1
ATOM 750 C CA . GLU A 1 94 ? -48.457 -6.303 68.066 1.00 91.56 94 GLU A CA 1
ATOM 751 C C . GLU A 1 94 ? -47.047 -6.702 67.612 1.00 91.56 94 GLU A C 1
ATOM 753 O O . GLU A 1 94 ? -46.614 -6.283 66.536 1.00 91.56 94 GLU A O 1
ATOM 758 N N . GLY A 1 95 ? -46.359 -7.566 68.368 1.00 89.88 95 GLY A N 1
ATOM 759 C CA . GLY A 1 95 ? -45.044 -8.101 67.998 1.00 89.88 95 GLY A CA 1
ATOM 760 C C . GLY A 1 95 ? -45.057 -8.834 66.651 1.00 89.88 95 GLY A C 1
ATOM 761 O O . GLY A 1 95 ? -44.254 -8.521 65.770 1.00 89.88 95 GLY A O 1
ATOM 762 N N . VAL A 1 96 ? -46.028 -9.731 66.448 1.00 91.12 96 VAL A N 1
ATOM 763 C CA . VAL A 1 96 ? -46.209 -10.470 65.182 1.00 91.12 96 VAL A CA 1
ATOM 764 C C . VAL A 1 96 ? -46.535 -9.522 64.018 1.00 91.12 96 VAL A C 1
ATOM 766 O O . VAL A 1 96 ? -46.012 -9.675 62.912 1.00 91.12 96 VAL A O 1
ATOM 769 N N . SER A 1 97 ? -47.354 -8.491 64.252 1.00 92.50 97 SER A N 1
ATOM 770 C CA . SER A 1 97 ? -47.683 -7.469 63.247 1.00 92.50 97 SER A CA 1
ATOM 771 C C . SER A 1 97 ? -46.468 -6.622 62.841 1.00 92.50 97 SER A C 1
ATOM 773 O O . SER A 1 97 ? -46.271 -6.322 61.658 1.00 92.50 97 SER A O 1
ATOM 775 N N . LEU A 1 98 ? -45.617 -6.249 63.802 1.00 92.88 98 LEU A N 1
ATOM 776 C CA . LEU A 1 98 ? -44.365 -5.538 63.535 1.00 92.88 98 LEU A CA 1
ATOM 777 C C . LEU A 1 98 ? -43.379 -6.407 62.748 1.00 92.88 98 LEU A C 1
ATOM 779 O O . LEU A 1 98 ? -42.754 -5.913 61.805 1.00 92.88 98 LEU A O 1
ATOM 783 N N . GLU A 1 99 ? -43.280 -7.695 63.077 1.00 94.00 99 GLU A N 1
ATOM 784 C CA . GLU A 1 99 ? -42.440 -8.650 62.353 1.00 94.00 99 GLU A CA 1
ATOM 785 C C . GLU A 1 99 ? -42.902 -8.826 60.897 1.00 94.00 99 GLU A C 1
ATOM 787 O O . GLU A 1 99 ? -42.086 -8.728 59.978 1.00 94.00 99 GLU A O 1
ATOM 792 N N . ALA A 1 100 ? -44.212 -8.953 60.656 1.00 94.50 100 ALA A N 1
ATOM 793 C CA . ALA A 1 100 ? -44.779 -9.026 59.308 1.00 94.50 100 ALA A CA 1
ATOM 794 C C . ALA A 1 100 ? -44.479 -7.767 58.468 1.00 94.50 100 ALA A C 1
ATOM 796 O O . ALA A 1 100 ? -44.107 -7.869 57.295 1.00 94.50 100 ALA A O 1
ATOM 797 N N . LYS A 1 101 ? -44.565 -6.567 59.062 1.00 95.38 101 LYS A N 1
ATOM 798 C CA . LYS A 1 101 ? -44.190 -5.305 58.391 1.00 95.38 101 LYS A CA 1
ATOM 799 C C . LYS A 1 101 ? -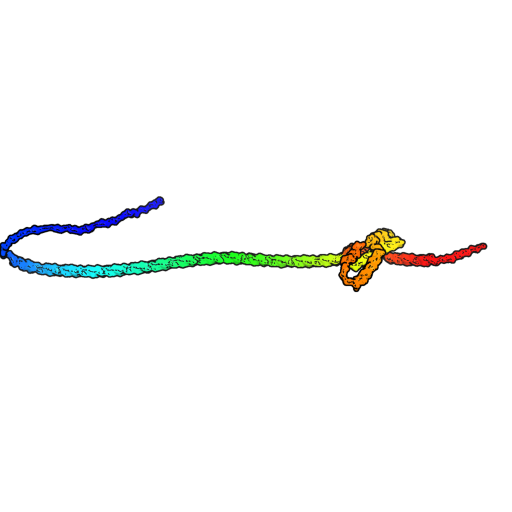42.695 -5.246 58.074 1.00 95.38 101 LYS A C 1
ATOM 801 O O . LYS A 1 101 ? -42.313 -4.795 56.991 1.00 95.38 101 LYS A O 1
ATOM 806 N N . LEU A 1 102 ? -41.843 -5.702 58.994 1.00 96.12 102 LEU A N 1
ATOM 807 C CA . LEU A 1 102 ? -40.397 -5.787 58.779 1.00 96.12 102 LEU A CA 1
ATOM 808 C C . LEU A 1 102 ? -40.050 -6.758 57.648 1.00 96.12 102 LEU A C 1
ATOM 810 O O . LEU A 1 102 ? -39.230 -6.420 56.793 1.00 96.12 102 LEU A O 1
ATOM 814 N N . LEU A 1 103 ? -40.686 -7.931 57.620 1.00 95.75 103 LEU A N 1
ATOM 815 C CA . LEU A 1 103 ? -40.523 -8.920 56.557 1.00 95.75 103 LEU A CA 1
ATOM 816 C C . LEU A 1 103 ? -40.973 -8.363 55.207 1.00 95.75 103 LEU A C 1
ATOM 818 O O . LEU A 1 103 ? -40.194 -8.404 54.260 1.00 95.75 103 LEU A O 1
ATOM 822 N N . SER A 1 104 ? -42.151 -7.740 55.137 1.00 96.31 104 SER A N 1
ATOM 823 C CA . SER A 1 104 ? -42.647 -7.109 53.908 1.00 96.31 104 SER A CA 1
ATOM 824 C C . SER A 1 104 ? -41.692 -6.023 53.390 1.00 96.31 104 SER A C 1
ATOM 826 O O . SER A 1 104 ? -41.371 -5.976 52.201 1.00 96.31 104 SER A O 1
ATOM 828 N N . ARG A 1 105 ? -41.129 -5.196 54.286 1.00 96.31 105 ARG A N 1
ATOM 829 C CA . ARG A 1 105 ? -40.122 -4.187 53.917 1.00 96.31 105 ARG A CA 1
ATOM 830 C C . ARG A 1 105 ? -38.817 -4.816 53.417 1.00 96.31 105 ARG A C 1
ATOM 832 O O . ARG A 1 105 ? -38.235 -4.313 52.455 1.00 96.31 105 ARG A O 1
ATOM 839 N N . LYS A 1 106 ? -38.347 -5.899 54.046 1.00 97.38 106 LYS A N 1
ATOM 840 C CA . LYS A 1 106 ? -37.155 -6.645 53.601 1.00 97.38 106 LYS A CA 1
ATOM 841 C C . LYS A 1 106 ? -37.380 -7.300 52.240 1.00 97.38 106 LYS A C 1
ATOM 843 O O . LYS A 1 106 ? -36.506 -7.218 51.383 1.00 97.38 106 LYS A O 1
ATOM 848 N N . GLU A 1 107 ? -38.546 -7.895 52.026 1.00 96.38 107 GLU A N 1
ATOM 849 C CA . GLU A 1 107 ? -38.925 -8.526 50.763 1.00 96.38 107 GLU A CA 1
ATOM 850 C C . GLU A 1 107 ? -39.005 -7.495 49.627 1.00 96.38 107 GLU A C 1
ATOM 852 O O . GLU A 1 107 ? -38.463 -7.720 48.547 1.00 96.38 107 GLU A O 1
ATOM 857 N N . ALA A 1 108 ? -39.587 -6.319 49.883 1.00 96.19 108 ALA A N 1
ATOM 858 C CA . ALA A 1 108 ? -39.602 -5.216 48.924 1.00 96.19 108 ALA A CA 1
ATOM 859 C C . ALA A 1 108 ? -38.184 -4.724 48.579 1.00 96.19 108 ALA A C 1
ATOM 861 O O . ALA A 1 108 ? -37.861 -4.532 47.406 1.00 96.19 108 ALA A O 1
ATOM 862 N N . ALA A 1 109 ? -37.310 -4.578 49.581 1.00 96.88 109 ALA A N 1
ATOM 863 C CA . ALA A 1 109 ? -35.917 -4.188 49.365 1.00 96.88 109 ALA A CA 1
ATOM 864 C C . ALA A 1 109 ? -35.127 -5.244 48.569 1.00 96.88 109 ALA A C 1
ATOM 866 O O . ALA A 1 109 ? -34.304 -4.891 47.722 1.00 96.88 109 ALA A O 1
ATOM 867 N N . LEU A 1 110 ? -35.386 -6.534 48.806 1.00 95.94 110 LEU A N 1
ATOM 868 C CA . LEU A 1 110 ? -34.800 -7.623 48.023 1.00 95.94 110 LEU A CA 1
ATOM 869 C C . LEU A 1 110 ? -35.291 -7.599 46.577 1.00 95.94 110 LEU A C 1
ATOM 871 O O . LEU A 1 110 ? -34.458 -7.598 45.674 1.00 95.94 110 LEU A O 1
ATOM 875 N N . ARG A 1 111 ? -36.602 -7.464 46.340 1.00 96.56 111 ARG A N 1
ATOM 876 C CA . ARG A 1 111 ? -37.147 -7.330 44.978 1.00 96.56 111 ARG A CA 1
ATOM 877 C C . ARG A 1 111 ? -36.551 -6.140 44.230 1.00 96.56 111 ARG A C 1
ATOM 879 O O . ARG A 1 111 ? -36.220 -6.260 43.053 1.00 96.56 111 ARG A O 1
ATOM 886 N N . GLN A 1 112 ? -36.357 -5.008 44.906 1.00 96.56 112 GLN A N 1
ATOM 887 C CA . GLN A 1 112 ? -35.702 -3.844 44.309 1.00 96.56 112 GLN A CA 1
ATOM 888 C C . GLN A 1 112 ? -34.239 -4.136 43.938 1.00 96.56 112 GLN A C 1
ATOM 890 O O . GLN A 1 112 ? -33.799 -3.776 42.846 1.00 96.56 112 GLN A O 1
ATOM 895 N N . ARG A 1 113 ? -33.485 -4.815 44.814 1.00 95.31 113 ARG A N 1
ATOM 896 C CA . ARG A 1 113 ? -32.099 -5.228 44.531 1.00 95.31 113 ARG A CA 1
ATOM 897 C C . ARG A 1 113 ? -32.016 -6.227 43.379 1.00 95.31 113 ARG A C 1
ATOM 899 O O . ARG A 1 113 ? -31.140 -6.089 42.532 1.00 95.31 113 ARG A O 1
ATOM 906 N N . GLU A 1 114 ? -32.924 -7.194 43.310 1.00 96.19 114 GLU A N 1
ATOM 907 C CA . GLU A 1 114 ? -32.998 -8.152 42.203 1.00 96.19 114 GLU A CA 1
ATOM 908 C C . GLU A 1 114 ? -33.308 -7.466 40.869 1.00 96.19 114 GLU A C 1
ATOM 910 O O . GLU A 1 114 ? -32.663 -7.764 39.862 1.00 96.19 114 GLU A O 1
ATOM 915 N N . ALA A 1 115 ? -34.247 -6.514 40.856 1.00 96.25 115 ALA A N 1
ATOM 916 C CA . ALA A 1 115 ? -34.557 -5.720 39.669 1.00 96.25 115 ALA A CA 1
ATOM 917 C C . ALA A 1 115 ? -33.349 -4.881 39.217 1.00 96.25 115 ALA A C 1
ATOM 919 O O . ALA A 1 115 ? -32.998 -4.895 38.037 1.00 96.25 115 ALA A O 1
ATOM 920 N N . ALA A 1 116 ? -32.664 -4.220 40.157 1.00 96.56 116 ALA A N 1
ATOM 921 C CA . ALA A 1 116 ? -31.452 -3.454 39.872 1.00 96.56 116 ALA A CA 1
ATOM 922 C C . ALA A 1 116 ? -30.322 -4.341 39.323 1.00 96.56 116 ALA A C 1
ATOM 924 O O . ALA A 1 116 ? -29.654 -3.962 38.364 1.00 96.56 116 ALA A O 1
ATOM 925 N N . LEU A 1 117 ? -30.137 -5.547 39.873 1.00 94.31 117 LEU A N 1
ATOM 926 C CA . LEU A 1 117 ? -29.153 -6.509 39.373 1.00 94.31 117 LEU A CA 1
ATOM 927 C C . LEU A 1 117 ? -29.494 -7.017 37.970 1.00 94.31 117 LEU A C 1
ATOM 929 O O . LEU A 1 117 ? -28.591 -7.158 37.151 1.00 94.31 117 LEU A O 1
ATOM 933 N N . LYS A 1 118 ? -30.770 -7.277 37.666 1.00 95.81 118 LYS A N 1
ATOM 934 C CA . LYS A 1 118 ? -31.190 -7.660 36.308 1.00 95.81 118 LYS A CA 1
ATOM 935 C C . LYS A 1 118 ? -30.943 -6.536 35.301 1.00 95.81 118 LYS A C 1
ATOM 937 O O . LYS A 1 118 ? -30.395 -6.809 34.239 1.00 95.81 118 LYS A O 1
ATOM 942 N N . ALA A 1 119 ? -31.261 -5.289 35.651 1.00 94.69 119 ALA A N 1
ATOM 943 C CA . ALA A 1 119 ? -30.966 -4.131 34.805 1.00 94.69 119 ALA A CA 1
ATOM 944 C C . ALA A 1 119 ? -29.449 -3.936 34.605 1.00 94.69 119 ALA A C 1
ATOM 946 O O . ALA A 1 119 ? -28.978 -3.723 33.488 1.00 94.69 119 ALA A O 1
ATOM 947 N N . ALA A 1 120 ? -28.657 -4.083 35.671 1.00 94.75 120 ALA A N 1
ATOM 948 C CA . ALA A 1 120 ? -27.198 -4.022 35.594 1.00 94.75 120 ALA A CA 1
ATOM 949 C C . ALA A 1 120 ? -26.601 -5.146 34.727 1.00 94.75 120 ALA A C 1
ATOM 951 O O . ALA A 1 120 ? -25.627 -4.911 34.018 1.00 94.75 120 ALA A O 1
ATOM 952 N N . LYS A 1 121 ? -27.187 -6.352 34.748 1.00 93.94 121 LYS A N 1
ATOM 953 C CA . LYS A 1 121 ? -26.784 -7.455 33.862 1.00 93.94 121 LYS A CA 1
ATOM 954 C C . LYS A 1 121 ? -27.106 -7.150 32.403 1.00 93.94 121 LYS A C 1
ATOM 956 O O . LYS A 1 121 ? -26.187 -7.154 31.605 1.00 93.94 121 LYS A O 1
ATOM 961 N N . GLN A 1 122 ? -28.340 -6.756 32.082 1.00 92.19 122 GLN A N 1
ATOM 962 C CA . GLN A 1 122 ? -28.721 -6.413 30.703 1.00 92.19 122 GLN A CA 1
ATOM 963 C C . GLN A 1 122 ? -27.852 -5.295 30.107 1.00 92.19 122 GLN A C 1
ATOM 965 O O . GLN A 1 122 ? -27.412 -5.390 28.968 1.00 92.19 122 GLN A O 1
ATOM 970 N N . THR A 1 123 ? -27.550 -4.249 30.885 1.00 92.81 123 THR A N 1
ATOM 971 C CA . THR A 1 123 ? -26.646 -3.172 30.432 1.00 92.81 123 THR A CA 1
ATOM 972 C C . THR A 1 123 ? -25.197 -3.629 30.282 1.00 92.81 123 THR A C 1
ATOM 974 O O . THR A 1 123 ? -24.452 -3.061 29.490 1.00 92.81 123 THR A O 1
ATOM 977 N N . LYS A 1 124 ? -24.752 -4.624 31.056 1.00 93.25 124 LYS A N 1
ATOM 978 C CA . LYS A 1 124 ? -23.430 -5.221 30.876 1.00 93.25 124 LYS A CA 1
ATOM 979 C C . LYS A 1 124 ? -23.397 -6.097 29.626 1.00 93.25 124 LYS A C 1
ATOM 981 O O . LYS A 1 124 ? -22.494 -5.905 28.830 1.00 93.25 124 LYS A O 1
ATOM 986 N N . ASP A 1 125 ? -24.389 -6.959 29.439 1.00 91.50 125 ASP A N 1
ATOM 987 C CA . ASP A 1 125 ? -24.475 -7.858 28.288 1.00 91.50 125 ASP A CA 1
ATOM 988 C C . ASP A 1 125 ? -24.518 -7.056 26.973 1.00 91.50 125 ASP A C 1
ATOM 990 O O . ASP A 1 125 ? -23.739 -7.333 26.069 1.00 91.50 125 ASP A O 1
ATOM 994 N N . GLY A 1 126 ? -25.302 -5.970 26.910 1.00 91.00 126 GLY A N 1
ATOM 995 C CA . GLY A 1 126 ? -25.307 -5.071 25.747 1.00 91.00 126 GLY A CA 1
ATOM 996 C C . GLY A 1 126 ? -23.956 -4.386 25.489 1.00 91.00 126 GLY A C 1
ATOM 997 O O . GLY A 1 126 ? -23.516 -4.295 24.347 1.00 91.00 126 GLY A O 1
ATOM 998 N N . ARG A 1 127 ? -23.237 -3.969 26.543 1.00 92.69 127 ARG A N 1
ATOM 999 C CA . ARG A 1 127 ? -21.866 -3.441 26.393 1.00 92.69 127 ARG A CA 1
ATOM 1000 C C . ARG A 1 127 ? -20.883 -4.514 25.934 1.00 92.69 127 ARG A C 1
ATOM 1002 O O . ARG A 1 127 ? -19.987 -4.211 25.156 1.00 92.69 127 ARG A O 1
ATOM 1009 N N . ASP A 1 128 ? -21.019 -5.743 26.419 1.00 93.00 128 ASP A N 1
ATOM 1010 C CA . ASP A 1 128 ? -20.155 -6.858 26.029 1.00 93.00 128 ASP A CA 1
ATOM 1011 C C . ASP A 1 128 ? -20.379 -7.222 24.542 1.00 93.00 128 ASP A C 1
ATOM 1013 O O . ASP A 1 128 ? -19.409 -7.487 23.829 1.00 93.00 128 ASP A O 1
ATOM 1017 N N . GLU A 1 129 ? -21.619 -7.136 24.041 1.00 93.38 129 GLU A N 1
ATOM 1018 C CA . GLU A 1 129 ? -21.959 -7.264 22.613 1.00 93.38 129 GLU A CA 1
ATOM 1019 C C . GLU A 1 129 ? -21.364 -6.129 21.761 1.00 93.38 129 GLU A C 1
ATOM 1021 O O . GLU A 1 129 ? -20.731 -6.398 20.738 1.00 93.38 129 GLU A O 1
ATOM 1026 N N . GLU A 1 130 ? -21.485 -4.870 22.194 1.00 93.88 130 GLU A N 1
ATOM 1027 C CA . GLU A 1 130 ? -20.853 -3.721 21.525 1.00 93.88 130 GLU A CA 1
ATOM 1028 C C . GLU A 1 130 ? -19.324 -3.874 21.469 1.00 93.88 130 GLU A C 1
ATOM 1030 O O . GLU A 1 130 ? -18.709 -3.663 20.423 1.00 93.88 130 GLU A O 1
ATOM 1035 N N . ILE A 1 131 ? -18.697 -4.304 22.570 1.00 94.19 131 ILE A N 1
ATOM 1036 C CA . ILE A 1 131 ? -17.254 -4.571 22.628 1.00 94.19 131 ILE A CA 1
ATOM 1037 C C . ILE A 1 131 ? -16.870 -5.695 21.659 1.00 94.19 131 ILE A C 1
ATOM 1039 O O . ILE A 1 131 ? -15.828 -5.604 21.009 1.00 94.19 131 ILE A O 1
ATOM 1043 N N . ALA A 1 132 ? -17.678 -6.752 21.549 1.00 95.56 132 ALA A N 1
ATOM 1044 C CA . ALA A 1 132 ? -17.438 -7.830 20.594 1.00 95.56 132 ALA A CA 1
ATOM 1045 C C . ALA A 1 132 ? -17.542 -7.335 19.140 1.00 95.56 132 ALA A C 1
ATOM 1047 O O . ALA A 1 132 ? -16.663 -7.644 18.335 1.00 95.56 132 ALA A O 1
ATOM 1048 N N . SER A 1 133 ? -18.548 -6.508 18.830 1.00 96.31 133 SER A N 1
ATOM 1049 C CA . SER A 1 133 ? -18.707 -5.878 17.514 1.00 96.31 133 SER A CA 1
ATOM 1050 C C . SER A 1 133 ? -17.498 -5.010 17.163 1.00 96.31 133 SER A C 1
ATOM 1052 O O . SER A 1 133 ? -16.877 -5.220 16.123 1.00 96.31 133 SER A O 1
ATOM 1054 N N . LEU A 1 134 ? -17.089 -4.110 18.063 1.00 96.06 134 LEU A N 1
ATOM 1055 C CA . LEU A 1 134 ? -15.930 -3.234 17.858 1.00 96.06 134 LEU A CA 1
ATOM 1056 C C . LEU A 1 134 ? -14.627 -4.019 17.675 1.00 96.06 134 LEU A C 1
ATOM 1058 O O . LEU A 1 134 ? -13.782 -3.637 16.873 1.00 96.06 134 LEU A O 1
ATOM 1062 N N . ARG A 1 135 ? -14.445 -5.134 18.393 1.00 96.12 135 ARG A N 1
ATOM 1063 C CA . ARG A 1 135 ? -13.280 -6.014 18.201 1.00 96.12 135 ARG A CA 1
ATOM 1064 C C . ARG A 1 135 ? -13.275 -6.669 16.825 1.00 96.12 135 ARG A C 1
ATOM 1066 O O . ARG A 1 135 ? -12.212 -6.759 16.223 1.00 96.12 135 ARG A O 1
ATOM 1073 N N . SER A 1 136 ? -14.433 -7.119 16.341 1.00 95.81 136 SER A N 1
ATOM 1074 C CA . SER A 1 136 ? -14.541 -7.703 15.000 1.00 95.81 136 SER A CA 1
ATOM 1075 C C . SER A 1 136 ? -14.277 -6.669 13.904 1.00 95.81 136 SER A C 1
ATOM 1077 O O . SER A 1 136 ? -13.563 -6.954 12.950 1.00 95.81 136 SER A O 1
ATOM 1079 N N . GLU A 1 137 ? -14.767 -5.442 14.085 1.00 95.88 137 GLU A N 1
ATOM 1080 C CA . GLU A 1 137 ? -14.523 -4.334 13.166 1.00 95.88 137 GLU A CA 1
ATOM 1081 C C . GLU A 1 137 ? -13.046 -3.922 13.166 1.00 95.88 137 GLU A C 1
ATOM 1083 O O . GLU A 1 137 ? -12.467 -3.722 12.104 1.00 95.88 137 GLU A O 1
ATOM 1088 N N . LEU A 1 138 ? -12.397 -3.883 14.335 1.00 95.00 138 LEU A N 1
ATOM 1089 C CA . LEU A 1 138 ? -10.955 -3.647 14.434 1.00 95.00 138 LEU A CA 1
ATOM 1090 C C . LEU A 1 138 ? -10.130 -4.730 13.736 1.00 95.00 138 LEU A C 1
ATOM 1092 O O . LEU A 1 138 ? -9.130 -4.393 13.106 1.00 95.00 138 LEU A O 1
ATOM 1096 N N . GLU A 1 139 ? -10.514 -6.004 13.848 1.00 95.50 139 GLU A N 1
ATOM 1097 C CA . GLU A 1 139 ? -9.801 -7.079 13.151 1.00 95.50 139 GLU A CA 1
ATOM 1098 C C . GLU A 1 139 ? -9.995 -6.968 11.634 1.00 95.50 139 GLU A C 1
ATOM 1100 O O . GLU A 1 139 ? -9.014 -7.037 10.900 1.00 95.50 139 GLU A O 1
ATOM 1105 N N . ASN A 1 140 ? -11.210 -6.663 11.167 1.00 95.94 140 ASN A N 1
ATOM 1106 C CA . ASN A 1 140 ? -11.467 -6.412 9.747 1.00 95.94 140 ASN A CA 1
ATOM 1107 C C . ASN A 1 140 ? -10.650 -5.223 9.221 1.00 95.94 140 ASN A C 1
ATOM 1109 O O . ASN A 1 140 ? -9.970 -5.353 8.210 1.00 95.94 140 ASN A O 1
ATOM 1113 N N . ILE A 1 141 ? -10.654 -4.086 9.927 1.00 96.19 141 ILE A N 1
ATOM 1114 C CA . ILE A 1 141 ? -9.856 -2.907 9.553 1.00 96.19 141 ILE A CA 1
ATOM 1115 C C . ILE A 1 141 ? -8.369 -3.262 9.548 1.00 96.19 141 ILE A C 1
ATOM 1117 O O . ILE A 1 141 ? -7.627 -2.807 8.685 1.00 96.19 141 ILE A O 1
ATOM 1121 N N . LYS A 1 142 ? -7.904 -4.077 10.495 1.00 97.12 142 LYS A N 1
ATOM 1122 C CA . LYS A 1 142 ? -6.511 -4.520 10.536 1.00 97.12 142 LYS A CA 1
ATOM 1123 C C . LYS A 1 142 ? -6.165 -5.370 9.314 1.00 97.12 142 LYS A C 1
ATOM 1125 O O . LYS A 1 142 ? -5.163 -5.076 8.667 1.00 97.12 142 LYS A O 1
ATOM 1130 N N . ASP A 1 143 ? -6.987 -6.344 8.950 1.00 95.69 143 ASP A N 1
ATOM 1131 C CA . ASP A 1 143 ? -6.777 -7.148 7.743 1.00 95.69 143 ASP A CA 1
ATOM 1132 C C . ASP A 1 143 ? -6.834 -6.281 6.473 1.00 95.69 143 ASP A C 1
ATOM 1134 O O . ASP A 1 143 ? -5.947 -6.358 5.621 1.00 95.69 143 ASP A O 1
ATOM 1138 N N . GLU A 1 144 ? -7.796 -5.360 6.382 1.00 96.31 144 GLU A N 1
ATOM 1139 C CA . GLU A 1 144 ? -7.876 -4.366 5.306 1.00 96.31 144 GLU A CA 1
ATOM 1140 C C . GLU A 1 144 ? -6.614 -3.494 5.245 1.00 96.31 144 GLU A C 1
ATOM 1142 O O . GLU A 1 144 ? -6.061 -3.277 4.168 1.00 96.31 144 GLU A O 1
ATOM 1147 N N . THR A 1 145 ? -6.082 -3.048 6.387 1.00 95.81 145 THR A N 1
ATOM 1148 C CA . THR A 1 145 ? -4.834 -2.270 6.417 1.00 95.81 145 THR A CA 1
ATOM 1149 C C . THR A 1 145 ? -3.634 -3.097 5.969 1.00 95.81 145 THR A C 1
ATOM 1151 O O . THR A 1 145 ? -2.789 -2.573 5.248 1.00 95.81 145 THR A O 1
ATOM 1154 N N . VAL A 1 146 ? -3.558 -4.382 6.335 1.00 97.25 146 VAL A N 1
ATOM 1155 C CA . VAL A 1 146 ? -2.490 -5.283 5.879 1.00 97.25 146 VAL A CA 1
ATOM 1156 C C . VAL A 1 146 ? -2.564 -5.458 4.364 1.00 97.25 146 VAL A C 1
ATOM 1158 O O . VAL A 1 146 ? -1.559 -5.249 3.686 1.00 97.25 146 VAL A O 1
ATOM 1161 N N . THR A 1 147 ? -3.750 -5.739 3.818 1.00 96.69 147 THR A N 1
ATOM 1162 C CA . THR A 1 147 ? -3.930 -5.881 2.362 1.00 96.69 147 THR A CA 1
ATOM 1163 C C . THR A 1 147 ? -3.617 -4.585 1.608 1.00 96.69 147 THR A C 1
ATOM 1165 O O . THR A 1 147 ? -2.941 -4.619 0.580 1.00 96.69 147 THR A O 1
ATOM 1168 N N . ALA A 1 148 ? -4.016 -3.423 2.135 1.00 96.62 148 ALA A N 1
ATOM 1169 C CA . ALA A 1 148 ? -3.697 -2.126 1.543 1.00 96.62 148 ALA A CA 1
ATOM 1170 C C . ALA A 1 148 ? -2.187 -1.824 1.578 1.00 96.62 148 ALA A C 1
ATOM 1172 O O . ALA A 1 148 ? -1.638 -1.276 0.621 1.00 96.62 148 ALA A O 1
ATOM 1173 N N . VAL A 1 149 ? -1.495 -2.201 2.659 1.00 97.25 149 VAL A N 1
ATOM 1174 C CA . VAL A 1 149 ? -0.035 -2.064 2.771 1.00 97.25 149 VAL A CA 1
ATOM 1175 C C . VAL A 1 149 ? 0.683 -2.979 1.778 1.00 97.25 149 VAL A C 1
ATOM 1177 O O . VAL A 1 149 ? 1.659 -2.553 1.157 1.00 97.25 149 VAL A O 1
ATOM 1180 N N . GLU A 1 150 ? 0.206 -4.210 1.588 1.00 96.56 150 GLU A N 1
ATOM 1181 C CA . GLU A 1 150 ? 0.748 -5.126 0.579 1.00 96.56 150 GLU A CA 1
ATOM 1182 C C . GLU A 1 150 ? 0.577 -4.570 -0.841 1.00 96.56 150 GLU A C 1
ATOM 1184 O O . GLU A 1 150 ? 1.558 -4.508 -1.584 1.00 96.56 150 GLU A O 1
ATOM 1189 N N . GLN A 1 151 ? -0.612 -4.063 -1.182 1.00 97.00 151 GLN A N 1
ATOM 1190 C CA . GLN A 1 151 ? -0.871 -3.414 -2.475 1.00 97.00 151 GLN A CA 1
ATOM 1191 C C . GLN A 1 151 ? 0.008 -2.178 -2.698 1.00 97.00 151 GLN A C 1
ATOM 1193 O O . GLN A 1 151 ? 0.541 -1.979 -3.790 1.00 97.00 151 GLN A O 1
ATOM 1198 N N . LEU A 1 152 ? 0.205 -1.350 -1.667 1.00 96.75 152 LEU A N 1
ATOM 1199 C CA . LEU A 1 152 ? 1.095 -0.190 -1.752 1.00 96.75 152 LEU A CA 1
ATOM 1200 C C . LEU A 1 152 ? 2.531 -0.629 -2.039 1.00 96.75 152 LEU A C 1
ATOM 1202 O O . LEU A 1 152 ? 3.192 -0.042 -2.894 1.00 96.75 152 LEU A O 1
ATOM 1206 N N . ARG A 1 153 ? 3.009 -1.672 -1.355 1.00 97.38 153 ARG A N 1
ATOM 1207 C CA . ARG A 1 153 ? 4.359 -2.206 -1.552 1.00 97.38 153 ARG A CA 1
ATOM 1208 C C . ARG A 1 153 ? 4.550 -2.777 -2.958 1.00 97.38 153 ARG A C 1
ATOM 1210 O O . ARG A 1 153 ? 5.611 -2.574 -3.550 1.00 97.38 153 ARG A O 1
ATOM 1217 N N . GLU A 1 154 ? 3.554 -3.481 -3.488 1.00 96.12 154 GLU A N 1
ATOM 1218 C CA . GLU A 1 154 ? 3.564 -3.980 -4.865 1.00 96.12 154 GLU A CA 1
ATOM 1219 C C . GLU A 1 154 ? 3.643 -2.816 -5.859 1.00 96.12 154 GLU A C 1
ATOM 1221 O O . GLU A 1 154 ? 4.605 -2.738 -6.628 1.00 96.12 154 GLU A O 1
ATOM 1226 N N . ALA A 1 155 ? 2.741 -1.838 -5.745 1.00 96.31 155 ALA A N 1
ATOM 1227 C CA . ALA A 1 155 ? 2.735 -0.643 -6.586 1.00 96.31 155 ALA A CA 1
ATOM 1228 C C . ALA A 1 155 ? 4.043 0.169 -6.479 1.00 96.31 155 ALA A C 1
ATOM 1230 O O . ALA A 1 155 ? 4.543 0.700 -7.473 1.00 96.31 155 ALA A O 1
ATOM 1231 N N . GLU A 1 156 ? 4.650 0.252 -5.291 1.00 96.50 156 GLU A N 1
ATOM 1232 C CA . GLU A 1 156 ? 5.951 0.897 -5.098 1.00 96.50 156 GLU A CA 1
ATOM 1233 C C . GLU A 1 156 ? 7.065 0.143 -5.838 1.00 96.50 156 GLU A C 1
ATOM 1235 O O . GLU A 1 156 ? 7.924 0.765 -6.476 1.00 96.50 156 GLU A O 1
ATOM 1240 N N . SER A 1 157 ? 7.046 -1.192 -5.789 1.00 95.50 157 SER A N 1
ATOM 1241 C CA . SER A 1 157 ? 8.018 -2.031 -6.491 1.00 95.50 157 SER A CA 1
ATOM 1242 C C . SER A 1 157 ? 7.898 -1.903 -8.013 1.00 95.50 157 SER A C 1
ATOM 1244 O O . SER A 1 157 ? 8.919 -1.744 -8.691 1.00 95.50 157 SER A O 1
ATOM 1246 N N . GLU A 1 158 ? 6.675 -1.841 -8.542 1.00 96.50 158 GLU A N 1
ATOM 1247 C CA . GLU A 1 158 ? 6.404 -1.587 -9.957 1.00 96.50 158 GLU A CA 1
ATOM 1248 C C . GLU A 1 158 ? 6.854 -0.185 -10.366 1.00 96.50 158 GLU A C 1
ATOM 1250 O O . GLU A 1 158 ? 7.590 -0.019 -11.339 1.00 96.50 158 GLU A O 1
ATOM 1255 N N . ALA A 1 159 ? 6.512 0.836 -9.577 1.00 94.88 159 ALA A N 1
ATOM 1256 C CA . ALA A 1 159 ? 6.948 2.203 -9.833 1.00 94.88 159 ALA A CA 1
ATOM 1257 C C . ALA A 1 159 ? 8.482 2.322 -9.808 1.00 94.88 159 ALA A C 1
ATOM 1259 O O . ALA A 1 159 ? 9.070 3.076 -10.586 1.00 94.88 159 ALA A O 1
ATOM 1260 N N . LYS A 1 160 ? 9.171 1.584 -8.931 1.00 94.69 160 LYS A N 1
ATOM 1261 C CA . LYS A 1 160 ? 10.640 1.531 -8.898 1.00 94.69 160 LYS A CA 1
ATOM 1262 C C . LYS A 1 160 ? 11.219 0.825 -10.130 1.00 94.69 160 LYS A C 1
ATOM 1264 O O . LYS A 1 160 ? 12.219 1.302 -10.678 1.00 94.69 160 LYS A O 1
ATOM 1269 N N . ALA A 1 161 ? 10.594 -0.259 -10.587 1.00 94.31 161 ALA A N 1
ATOM 1270 C CA . ALA A 1 161 ? 10.973 -0.950 -11.816 1.00 94.31 161 ALA A CA 1
ATOM 1271 C C . ALA A 1 161 ? 10.801 -0.042 -13.045 1.00 94.31 161 ALA A C 1
ATOM 1273 O O . ALA A 1 161 ? 11.747 0.120 -13.817 1.00 94.31 161 ALA A O 1
ATOM 1274 N N . LEU A 1 162 ? 9.658 0.640 -13.165 1.00 91.75 162 LEU A N 1
ATOM 1275 C CA . LEU A 1 162 ? 9.381 1.601 -14.236 1.00 91.75 162 LEU A CA 1
ATOM 1276 C C . LEU A 1 162 ? 10.371 2.770 -14.241 1.00 91.75 162 LEU A C 1
ATOM 1278 O O . LEU A 1 162 ? 10.883 3.135 -15.300 1.00 91.75 162 LEU A O 1
ATOM 1282 N N . ARG A 1 163 ? 10.711 3.327 -13.070 1.00 87.06 163 ARG A N 1
ATOM 1283 C CA . ARG A 1 163 ? 11.750 4.369 -12.964 1.00 87.06 163 ARG A CA 1
ATOM 1284 C C . ARG A 1 163 ? 13.108 3.869 -13.446 1.00 87.06 163 ARG A C 1
ATOM 1286 O O . ARG A 1 163 ? 13.779 4.570 -14.195 1.00 87.06 163 ARG A O 1
ATOM 1293 N N . THR A 1 164 ? 13.496 2.655 -13.057 1.00 85.12 164 THR A N 1
ATOM 1294 C CA . THR A 1 164 ? 14.776 2.057 -13.470 1.00 85.12 164 THR A CA 1
ATOM 1295 C C . THR A 1 164 ? 14.802 1.788 -14.975 1.00 85.12 164 THR A C 1
ATOM 1297 O O . THR A 1 164 ? 15.805 2.060 -15.629 1.00 85.12 164 THR A O 1
ATOM 1300 N N . MET A 1 165 ? 13.702 1.289 -15.540 1.00 82.88 165 MET A N 1
ATOM 1301 C CA . MET A 1 165 ? 13.557 1.097 -16.982 1.00 82.88 165 MET A CA 1
ATOM 1302 C C . MET A 1 165 ? 13.659 2.431 -17.731 1.00 82.88 165 MET A C 1
ATOM 1304 O O . MET A 1 165 ? 14.465 2.541 -18.646 1.00 82.88 165 MET A O 1
ATOM 1308 N N . THR A 1 166 ? 12.925 3.456 -17.289 1.00 83.19 166 THR A N 1
ATOM 1309 C CA . THR A 1 166 ? 12.957 4.803 -17.886 1.00 83.19 166 THR A CA 1
ATOM 1310 C C . THR A 1 166 ? 14.362 5.399 -17.828 1.00 83.19 166 THR A C 1
ATOM 1312 O O . THR A 1 166 ? 14.846 5.933 -18.818 1.00 83.19 166 THR A O 1
ATOM 1315 N N . GLN A 1 167 ? 15.065 5.253 -16.702 1.00 77.94 167 GLN A N 1
ATOM 1316 C CA . GLN A 1 167 ? 16.440 5.734 -16.566 1.00 77.94 167 GLN A CA 1
ATOM 1317 C C . GLN A 1 167 ? 17.398 5.050 -17.551 1.00 77.94 167 GLN A C 1
ATOM 1319 O O . GLN A 1 167 ? 18.288 5.709 -18.070 1.00 77.94 167 GLN A O 1
ATOM 1324 N N . ARG A 1 168 ? 17.206 3.757 -17.844 1.00 74.00 168 ARG A N 1
ATOM 1325 C CA . ARG A 1 168 ? 17.996 3.027 -18.854 1.00 74.00 168 ARG A CA 1
ATOM 1326 C C . ARG A 1 168 ? 17.642 3.392 -20.299 1.00 74.00 168 ARG A C 1
ATOM 1328 O O . ARG A 1 168 ? 18.379 3.017 -21.201 1.00 74.00 168 ARG A O 1
ATOM 1335 N N . MET A 1 169 ? 16.520 4.072 -20.530 1.00 80.25 169 MET A N 1
ATOM 1336 C CA . MET A 1 169 ? 16.145 4.593 -21.851 1.00 80.25 169 MET A CA 1
ATOM 1337 C C . MET A 1 169 ? 16.750 5.976 -22.130 1.00 80.25 169 MET A C 1
ATOM 1339 O O . MET A 1 169 ? 16.748 6.414 -23.279 1.00 80.25 169 MET A O 1
ATOM 1343 N N . ILE A 1 170 ? 17.262 6.655 -21.098 1.00 81.31 170 ILE A N 1
ATOM 1344 C CA . ILE A 1 170 ? 17.973 7.927 -21.226 1.00 81.31 170 ILE A CA 1
ATOM 1345 C C . ILE A 1 170 ? 19.445 7.615 -21.472 1.00 81.31 170 ILE A C 1
ATOM 1347 O O . ILE A 1 170 ? 20.086 6.954 -20.656 1.00 81.31 170 ILE A O 1
ATOM 1351 N N . LEU A 1 171 ? 19.973 8.107 -22.590 1.00 83.06 171 LEU A N 1
ATOM 1352 C CA . LEU A 1 171 ? 21.382 7.936 -22.926 1.00 83.06 171 LEU A CA 1
ATOM 1353 C C . LEU A 1 171 ? 22.262 8.738 -21.964 1.00 83.06 171 LEU A C 1
ATOM 1355 O O . LEU A 1 171 ? 21.973 9.889 -21.626 1.00 83.06 171 LEU A O 1
ATOM 1359 N N . THR A 1 172 ? 23.358 8.129 -21.536 1.00 83.25 172 THR A N 1
ATOM 1360 C CA . THR A 1 172 ? 24.431 8.816 -20.818 1.00 83.25 172 THR A CA 1
ATOM 1361 C C . THR A 1 172 ? 25.141 9.816 -21.734 1.00 83.25 172 THR A C 1
ATOM 1363 O O . THR A 1 172 ? 25.038 9.758 -22.958 1.00 83.25 172 THR A O 1
ATOM 1366 N N . GLN A 1 173 ? 25.899 10.745 -21.145 1.00 81.69 173 GLN A N 1
ATOM 1367 C CA . GLN A 1 173 ? 26.670 11.729 -21.913 1.00 81.69 173 GLN A CA 1
ATOM 1368 C C . GLN A 1 173 ? 27.674 11.065 -22.870 1.00 81.69 173 GLN A C 1
ATOM 1370 O O . GLN A 1 173 ? 27.851 11.529 -23.992 1.00 81.69 173 GLN A O 1
ATOM 1375 N N . GLU A 1 174 ? 28.310 9.973 -22.441 1.00 82.56 174 GLU A N 1
ATOM 1376 C CA . GLU A 1 174 ? 29.250 9.213 -23.272 1.00 82.56 174 GLU A CA 1
ATOM 1377 C C . GLU A 1 174 ? 28.533 8.556 -24.460 1.00 82.56 174 GLU A C 1
ATOM 1379 O O . GLU A 1 174 ? 28.977 8.690 -25.599 1.00 82.56 174 GLU A O 1
ATOM 1384 N N . GLU A 1 175 ? 27.377 7.927 -24.218 1.00 85.50 175 GLU A N 1
ATOM 1385 C CA . GLU A 1 175 ? 26.546 7.342 -25.279 1.00 85.50 175 GLU A CA 1
ATOM 1386 C C . GLU A 1 175 ? 26.030 8.416 -26.250 1.00 85.50 175 GLU A C 1
ATOM 1388 O O . GLU A 1 175 ? 25.998 8.196 -27.460 1.00 85.50 175 GLU A O 1
ATOM 1393 N N . MET A 1 176 ? 25.676 9.606 -25.755 1.00 85.62 176 MET A N 1
ATOM 1394 C CA . MET A 1 176 ? 25.267 10.736 -26.594 1.00 85.62 176 MET A CA 1
ATOM 1395 C C . MET A 1 176 ? 26.401 11.209 -27.513 1.00 85.62 176 MET A C 1
ATOM 1397 O O . MET A 1 176 ? 26.195 11.415 -28.712 1.00 85.62 176 MET A O 1
ATOM 1401 N N . GLU A 1 177 ? 27.611 11.355 -26.971 1.00 83.81 177 GLU A N 1
ATOM 1402 C CA . GLU A 1 177 ? 28.801 11.734 -27.739 1.00 83.81 177 GLU A CA 1
ATOM 1403 C C . GLU A 1 177 ? 29.131 10.685 -28.812 1.00 83.81 177 GLU A C 1
ATOM 1405 O O . GLU A 1 177 ? 29.440 11.032 -29.957 1.00 83.81 177 GLU A O 1
ATOM 1410 N N . GLU A 1 178 ? 28.990 9.400 -28.481 1.00 86.81 178 GLU A N 1
ATOM 1411 C CA . GLU A 1 178 ? 29.158 8.304 -29.432 1.00 86.81 178 GLU A CA 1
ATOM 1412 C C . GLU A 1 178 ? 28.119 8.360 -30.564 1.00 86.81 178 GLU A C 1
ATOM 1414 O O . GLU A 1 178 ? 28.474 8.229 -31.739 1.00 86.81 178 GLU A O 1
ATOM 1419 N N . VAL A 1 179 ? 26.844 8.605 -30.244 1.00 89.81 179 VAL A N 1
ATOM 1420 C CA . VAL A 1 179 ? 25.765 8.760 -31.235 1.00 89.81 179 VAL A CA 1
ATOM 1421 C C . VAL A 1 179 ? 26.069 9.898 -32.208 1.00 89.81 179 VAL A C 1
ATOM 1423 O O . VAL A 1 179 ? 25.952 9.717 -33.423 1.00 89.81 179 VAL A O 1
ATOM 1426 N N . VAL A 1 180 ? 26.508 11.053 -31.703 1.00 87.50 180 VAL A N 1
ATOM 1427 C CA . VAL A 1 180 ? 26.899 12.203 -32.532 1.00 87.50 180 VAL A CA 1
ATOM 1428 C C . VAL A 1 180 ? 28.053 11.841 -33.470 1.00 87.50 180 VAL A C 1
ATOM 1430 O O . VAL A 1 180 ? 27.977 12.094 -34.677 1.00 87.50 180 VAL A O 1
ATOM 1433 N N . LEU A 1 181 ? 29.099 11.191 -32.954 1.00 87.81 181 LEU A N 1
ATOM 1434 C CA . LEU A 1 181 ? 30.242 10.763 -33.760 1.00 87.81 181 LEU A CA 1
ATOM 1435 C C . LEU A 1 181 ? 29.827 9.783 -34.867 1.00 87.81 181 LEU A C 1
ATOM 1437 O O . LEU A 1 181 ? 30.248 9.922 -36.019 1.00 87.81 181 LEU A O 1
ATOM 1441 N N . LYS A 1 182 ? 28.970 8.814 -34.541 1.00 93.00 182 LYS A N 1
ATOM 1442 C CA . LYS A 1 182 ? 28.456 7.830 -35.498 1.00 93.00 182 LYS A CA 1
ATOM 1443 C C . LYS A 1 182 ? 27.576 8.471 -36.582 1.00 93.00 182 LYS A C 1
ATOM 1445 O O . LYS A 1 182 ? 27.671 8.074 -37.743 1.00 93.00 182 LYS A O 1
ATOM 1450 N N . ARG A 1 183 ? 26.781 9.502 -36.264 1.00 92.00 183 ARG A N 1
ATOM 1451 C CA . ARG A 1 183 ? 26.040 10.295 -37.271 1.00 92.00 183 ARG A CA 1
ATOM 1452 C C . ARG A 1 183 ? 26.988 11.013 -38.230 1.00 92.00 183 ARG A C 1
ATOM 1454 O O . ARG A 1 183 ? 26.812 10.920 -39.444 1.00 92.00 183 ARG A O 1
ATOM 1461 N N . CYS A 1 184 ? 28.033 11.657 -37.705 1.00 91.19 184 CYS A N 1
ATOM 1462 C CA . CYS A 1 184 ? 29.082 12.278 -38.520 1.00 91.19 184 CYS A CA 1
ATOM 1463 C C . CYS A 1 184 ? 29.771 11.259 -39.436 1.00 91.19 184 CYS A C 1
ATOM 1465 O O . CYS A 1 184 ? 30.016 11.540 -40.612 1.00 91.19 184 CYS A O 1
ATOM 1467 N N . TRP A 1 185 ? 30.054 10.063 -38.916 1.00 94.31 185 TRP A N 1
ATOM 1468 C CA . TRP A 1 185 ? 30.624 8.964 -39.689 1.00 94.31 185 TRP A CA 1
ATOM 1469 C C . TRP A 1 185 ? 29.711 8.559 -40.849 1.00 94.31 185 TRP A C 1
ATOM 1471 O O . TRP A 1 185 ? 30.146 8.559 -42.001 1.00 94.31 185 TRP A O 1
ATOM 1481 N N . LEU A 1 186 ? 28.433 8.288 -40.568 1.00 95.00 186 LEU A N 1
ATOM 1482 C CA . LEU A 1 186 ? 27.432 7.958 -41.584 1.00 95.00 186 LEU A CA 1
ATOM 1483 C C . LEU A 1 186 ? 27.346 9.046 -42.658 1.00 95.00 186 LEU A C 1
ATOM 1485 O O . LEU A 1 186 ? 27.506 8.753 -43.843 1.00 95.00 186 LEU A O 1
ATOM 1489 N N . ALA A 1 187 ? 27.178 10.308 -42.256 1.00 94.44 187 ALA A N 1
ATOM 1490 C CA . ALA A 1 187 ? 27.109 11.437 -43.178 1.00 94.44 187 ALA A CA 1
ATOM 1491 C C . ALA A 1 187 ? 28.358 11.526 -44.072 1.00 94.44 187 ALA A C 1
ATOM 1493 O O . ALA A 1 187 ? 28.245 11.743 -45.283 1.00 94.44 187 ALA A O 1
ATOM 1494 N N . ARG A 1 188 ? 29.550 11.307 -43.500 1.00 92.75 188 ARG A N 1
ATOM 1495 C CA . ARG A 1 188 ? 30.827 11.358 -44.220 1.00 92.75 188 ARG A CA 1
ATOM 1496 C C . ARG A 1 188 ? 30.977 10.231 -45.238 1.00 92.75 188 ARG A C 1
ATOM 1498 O O . ARG A 1 188 ? 31.386 10.507 -46.368 1.00 92.75 188 ARG A O 1
ATOM 1505 N N . TYR A 1 189 ? 30.683 8.990 -44.861 1.00 94.88 189 TYR A N 1
ATOM 1506 C CA . TYR A 1 189 ? 30.822 7.852 -45.771 1.00 94.88 189 TYR A CA 1
ATOM 1507 C C . TYR A 1 189 ? 29.784 7.879 -46.887 1.00 94.88 189 TYR A C 1
ATOM 1509 O O . TYR A 1 189 ? 30.141 7.625 -48.035 1.00 94.88 189 TYR A O 1
ATOM 1517 N N . TRP A 1 190 ? 28.543 8.280 -46.602 1.00 96.81 190 TRP A N 1
ATOM 1518 C CA . TRP A 1 190 ? 27.544 8.482 -47.651 1.00 96.81 190 TRP A CA 1
ATOM 1519 C C . TRP A 1 190 ? 27.916 9.639 -48.587 1.00 96.81 190 TRP A C 1
ATOM 1521 O O . TRP A 1 190 ? 27.791 9.498 -49.799 1.00 96.81 190 TRP A O 1
ATOM 1531 N N . SER A 1 191 ? 28.492 10.732 -48.074 1.00 95.62 191 SER A N 1
ATOM 1532 C CA . SER A 1 191 ? 29.045 11.808 -48.916 1.00 95.62 191 SER A CA 1
ATOM 1533 C C . SER A 1 191 ? 30.153 11.305 -49.856 1.00 95.62 191 SER A C 1
ATOM 1535 O O . SER A 1 191 ? 30.176 11.642 -51.040 1.00 95.62 191 SER A O 1
ATOM 1537 N N . LEU A 1 192 ? 31.061 10.454 -49.359 1.00 94.25 192 LEU A N 1
ATOM 1538 C CA . LEU A 1 192 ? 32.095 9.813 -50.185 1.00 94.25 192 LEU A CA 1
ATOM 1539 C C . LEU A 1 192 ? 31.503 8.856 -51.216 1.00 94.25 192 LEU A C 1
ATOM 1541 O O . LEU A 1 192 ? 31.985 8.806 -52.347 1.00 94.25 192 LEU A O 1
ATOM 1545 N N . ALA A 1 193 ? 30.461 8.118 -50.839 1.00 95.19 193 ALA A N 1
ATOM 1546 C CA . ALA A 1 193 ? 29.750 7.239 -51.749 1.00 95.19 193 ALA A CA 1
ATOM 1547 C C . ALA A 1 193 ? 29.145 8.032 -52.917 1.00 95.19 193 ALA A C 1
ATOM 1549 O O . ALA A 1 193 ? 29.351 7.653 -54.067 1.00 95.19 193 ALA A O 1
ATOM 1550 N N . VAL A 1 194 ? 28.528 9.191 -52.644 1.00 95.56 194 VAL A N 1
ATOM 1551 C CA . VAL A 1 194 ? 28.042 10.120 -53.680 1.00 95.56 194 VAL A CA 1
ATOM 1552 C C . VAL A 1 194 ? 29.183 10.585 -54.592 1.00 95.56 194 VAL A C 1
ATOM 1554 O O . VAL A 1 194 ? 29.066 10.499 -55.812 1.00 95.56 194 VAL A O 1
ATOM 1557 N N . GLN A 1 195 ? 30.312 11.025 -54.024 1.00 93.25 195 GLN A N 1
ATOM 1558 C CA . GLN A 1 195 ? 31.464 11.520 -54.796 1.00 93.25 195 GLN A CA 1
ATOM 1559 C C . GLN A 1 195 ? 32.087 10.459 -55.714 1.00 93.25 195 GLN A C 1
ATOM 1561 O O . GLN A 1 195 ? 32.594 10.791 -56.786 1.00 93.25 195 GLN A O 1
ATOM 1566 N N . HIS A 1 196 ? 32.069 9.194 -55.297 1.00 92.62 196 HIS A N 1
ATOM 1567 C CA . HIS A 1 196 ? 32.655 8.077 -56.039 1.00 92.62 196 HIS A CA 1
ATOM 1568 C C . HIS A 1 196 ? 31.628 7.239 -56.818 1.00 92.62 196 HIS A C 1
ATOM 1570 O O . HIS A 1 196 ? 32.013 6.248 -57.436 1.00 92.62 196 HIS A O 1
ATOM 1576 N N . GLY A 1 197 ? 30.347 7.623 -56.817 1.00 91.56 197 GLY A N 1
ATOM 1577 C CA . GLY A 1 197 ? 29.279 6.904 -57.520 1.00 91.56 197 GLY A CA 1
ATOM 1578 C C . GLY A 1 197 ? 28.971 5.513 -56.951 1.00 91.56 197 GLY A C 1
ATOM 1579 O O . GLY A 1 197 ? 28.503 4.640 -57.679 1.00 91.56 197 GLY A O 1
ATOM 1580 N N . ILE A 1 198 ? 29.250 5.281 -55.668 1.00 93.06 198 ILE A N 1
ATOM 1581 C CA . ILE A 1 198 ? 28.973 4.018 -54.970 1.00 93.06 198 ILE A CA 1
ATOM 1582 C C . ILE A 1 198 ? 27.506 4.033 -54.533 1.00 93.06 198 ILE A C 1
ATOM 1584 O O . ILE A 1 198 ? 27.095 4.966 -53.847 1.00 93.06 198 ILE A O 1
ATOM 1588 N N . CYS A 1 199 ? 26.727 3.013 -54.913 1.00 89.56 199 CYS A N 1
ATOM 1589 C CA . CYS A 1 199 ? 25.291 2.919 -54.598 1.00 89.56 199 CYS A CA 1
ATOM 1590 C C . CYS A 1 199 ? 24.522 4.209 -54.963 1.00 89.56 199 CYS A C 1
ATOM 1592 O O . CYS A 1 199 ? 23.860 4.817 -54.122 1.00 89.56 199 CYS A O 1
ATOM 1594 N N . ALA A 1 200 ? 24.678 4.672 -56.210 1.00 89.94 200 ALA A N 1
ATOM 1595 C CA . ALA A 1 200 ? 24.221 5.988 -56.674 1.00 89.94 200 ALA A CA 1
ATOM 1596 C C . ALA A 1 200 ? 22.705 6.236 -56.530 1.00 89.94 200 ALA A C 1
ATOM 1598 O O . ALA A 1 200 ? 22.276 7.383 -56.438 1.00 89.94 200 ALA A O 1
ATOM 1599 N N . ASP A 1 201 ? 21.910 5.172 -56.491 1.00 92.31 201 ASP A N 1
ATOM 1600 C CA . ASP A 1 201 ? 20.463 5.165 -56.283 1.00 92.31 201 ASP A CA 1
ATOM 1601 C C . ASP A 1 201 ? 20.046 5.531 -54.848 1.00 92.31 201 ASP A C 1
ATOM 1603 O O . ASP A 1 201 ? 18.977 6.104 -54.645 1.00 92.31 201 ASP A O 1
ATOM 1607 N N . ILE A 1 202 ? 20.898 5.252 -53.858 1.00 94.56 202 ILE A N 1
ATOM 1608 C CA . ILE A 1 202 ? 20.597 5.462 -52.431 1.00 94.56 202 ILE A CA 1
ATOM 1609 C C . ILE A 1 202 ? 21.557 6.429 -51.730 1.00 94.56 202 ILE A C 1
ATOM 1611 O O . ILE A 1 202 ? 21.214 6.982 -50.687 1.00 94.56 202 ILE A O 1
ATOM 1615 N N . ALA A 1 203 ? 22.750 6.670 -52.274 1.00 93.75 203 ALA A N 1
ATOM 1616 C CA . ALA A 1 203 ? 23.787 7.432 -51.584 1.00 93.75 203 ALA A CA 1
ATOM 1617 C C . ALA A 1 203 ? 23.398 8.897 -51.339 1.00 93.75 203 ALA A C 1
ATOM 1619 O O . ALA A 1 203 ? 23.667 9.420 -50.260 1.00 93.75 203 ALA A O 1
ATOM 1620 N N . VAL A 1 204 ? 22.735 9.543 -52.305 1.00 94.31 204 VAL A N 1
ATOM 1621 C CA . VAL A 1 204 ? 22.265 10.934 -52.182 1.00 94.31 204 VAL A CA 1
ATOM 1622 C C . VAL A 1 204 ? 21.212 11.079 -51.076 1.00 94.31 204 VAL A C 1
ATOM 1624 O O . VAL A 1 204 ? 21.481 11.814 -50.125 1.00 94.31 204 VAL A O 1
ATOM 1627 N N . PRO A 1 205 ? 20.076 10.349 -51.099 1.00 95.75 205 PRO A N 1
ATOM 1628 C CA . PRO A 1 205 ? 19.068 10.487 -50.047 1.00 95.75 205 PRO A CA 1
ATOM 1629 C C . PRO A 1 205 ? 19.588 10.063 -48.665 1.00 95.75 205 PRO A C 1
ATOM 1631 O O . PRO A 1 205 ? 19.214 10.659 -47.655 1.00 95.75 205 PRO A O 1
ATOM 1634 N N . LYS A 1 206 ? 20.488 9.070 -48.584 1.00 93.88 206 LYS A N 1
ATOM 1635 C CA . LYS A 1 206 ? 21.123 8.682 -47.312 1.00 93.88 206 LYS A CA 1
ATOM 1636 C C . LYS A 1 206 ? 22.074 9.756 -46.794 1.00 93.88 206 LYS A C 1
ATOM 1638 O O . LYS A 1 206 ? 22.077 10.025 -45.595 1.00 93.88 206 LYS A O 1
ATOM 1643 N N . HIS A 1 207 ? 22.863 10.378 -47.670 1.00 94.31 207 HIS A N 1
ATOM 1644 C CA . HIS A 1 207 ? 23.735 11.482 -47.287 1.00 94.31 207 HIS A CA 1
ATOM 1645 C C . HIS A 1 207 ? 22.926 12.660 -46.745 1.00 94.31 207 HIS A C 1
ATOM 1647 O O . HIS A 1 207 ? 23.235 13.125 -45.653 1.00 94.31 207 HIS A O 1
ATOM 1653 N N . GLU A 1 208 ? 21.879 13.088 -47.453 1.00 94.31 208 GLU A N 1
ATOM 1654 C CA . GLU A 1 208 ? 21.012 14.190 -47.023 1.00 94.31 208 GLU A CA 1
ATOM 1655 C C . GLU A 1 208 ? 20.400 13.906 -45.648 1.00 94.31 208 GLU A C 1
ATOM 1657 O O . GLU A 1 208 ? 20.561 14.711 -44.731 1.00 94.31 208 GLU A O 1
ATOM 1662 N N . HIS A 1 209 ? 19.812 12.718 -45.470 1.00 93.44 209 HIS A N 1
ATOM 1663 C CA . HIS A 1 209 ? 19.237 12.288 -44.198 1.00 93.44 209 HIS A CA 1
ATOM 1664 C C . HIS A 1 209 ? 20.251 12.349 -43.048 1.00 93.44 209 HIS A C 1
ATOM 1666 O O . HIS A 1 209 ? 20.017 13.036 -42.060 1.00 93.44 209 HIS A O 1
ATOM 1672 N N . TRP A 1 210 ? 21.405 11.685 -43.172 1.00 93.69 210 TRP A N 1
ATOM 1673 C CA . TRP A 1 210 ? 22.393 11.645 -42.087 1.00 93.69 210 TRP A CA 1
ATOM 1674 C C . TRP A 1 210 ? 23.112 12.981 -41.880 1.00 93.69 210 TRP A C 1
ATOM 1676 O O . TRP A 1 210 ? 23.500 13.285 -40.755 1.00 93.69 210 TRP A O 1
ATOM 1686 N N . SER A 1 211 ? 23.263 13.795 -42.929 1.00 91.00 211 SE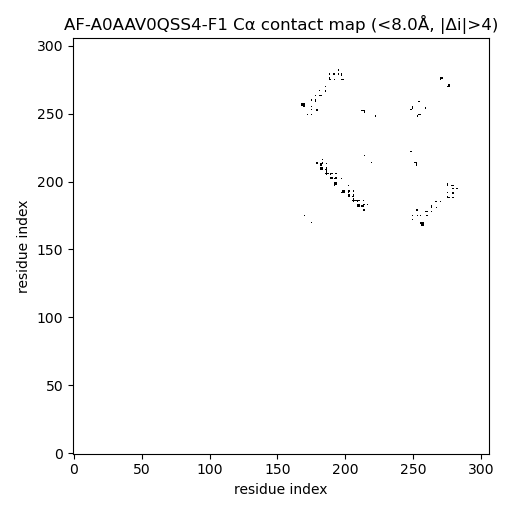R A N 1
ATOM 1687 C CA . SER A 1 211 ? 23.840 15.141 -42.828 1.00 91.00 211 SER A CA 1
ATOM 1688 C C . SER A 1 211 ? 22.942 16.116 -42.070 1.00 91.00 211 SER A C 1
ATOM 1690 O O . SER A 1 211 ? 23.465 16.991 -41.393 1.00 91.00 211 SER A O 1
ATOM 1692 N N . ALA A 1 212 ? 21.618 15.932 -42.117 1.00 90.00 212 ALA A N 1
ATOM 1693 C CA . ALA A 1 212 ? 20.680 16.746 -41.349 1.00 90.00 212 ALA A CA 1
ATOM 1694 C C . ALA A 1 212 ? 20.778 16.494 -39.833 1.00 90.00 212 ALA A C 1
ATOM 1696 O O . ALA A 1 212 ? 20.471 17.382 -39.045 1.00 90.00 212 ALA A O 1
ATOM 1697 N N . PHE A 1 213 ? 21.221 15.299 -39.423 1.00 85.94 213 PHE A N 1
ATOM 1698 C CA . PHE A 1 213 ? 21.377 14.920 -38.011 1.00 85.94 213 PHE A CA 1
ATOM 1699 C C . PHE A 1 213 ? 22.814 15.024 -37.489 1.00 85.94 213 PHE A C 1
ATOM 1701 O O . PHE A 1 213 ? 23.034 14.881 -36.283 1.00 85.94 213 PHE A O 1
ATOM 1708 N N . ALA A 1 214 ? 23.794 15.201 -38.374 1.00 85.56 214 ALA A N 1
ATOM 1709 C CA . ALA A 1 214 ? 25.198 15.308 -38.009 1.00 85.56 214 ALA A CA 1
ATOM 1710 C C . ALA A 1 214 ? 25.570 16.784 -37.786 1.00 85.56 214 ALA A C 1
ATOM 1712 O O . ALA A 1 214 ? 25.359 17.594 -38.691 1.00 85.56 214 ALA A O 1
ATOM 1713 N N . PRO A 1 215 ? 26.158 17.149 -36.633 1.00 83.00 215 PRO A N 1
ATOM 1714 C CA . PRO A 1 215 ? 26.671 18.498 -36.437 1.00 83.00 215 PRO A CA 1
ATOM 1715 C C . PRO A 1 215 ? 27.784 18.807 -37.435 1.00 83.00 215 PRO A C 1
ATOM 1717 O O . PRO A 1 215 ? 28.470 17.914 -37.955 1.00 83.00 215 PRO A O 1
ATOM 1720 N N . LEU A 1 216 ? 27.995 20.095 -37.691 1.00 80.69 216 LEU A N 1
ATOM 1721 C CA . LEU A 1 216 ? 29.023 20.499 -38.636 1.00 80.69 216 LEU A CA 1
ATOM 1722 C C . LEU A 1 216 ? 30.403 20.126 -38.065 1.00 80.69 216 LEU A C 1
ATOM 1724 O O . LEU A 1 216 ? 30.663 20.353 -36.882 1.00 80.69 216 LEU A O 1
ATOM 1728 N N . PRO A 1 217 ? 31.339 19.591 -38.876 1.00 76.12 217 PRO A N 1
ATOM 1729 C CA . PRO A 1 217 ? 32.632 19.128 -38.366 1.00 76.12 217 PRO A CA 1
ATOM 1730 C C . PRO A 1 217 ? 33.411 20.180 -37.564 1.00 76.12 217 PRO A C 1
ATOM 1732 O O . PRO A 1 217 ? 34.142 19.829 -36.641 1.00 76.12 217 PRO A O 1
ATOM 1735 N N . PHE A 1 218 ? 33.262 21.467 -37.896 1.00 77.94 218 PHE A N 1
ATOM 1736 C CA . PHE A 1 218 ? 33.908 22.542 -37.144 1.00 77.94 218 PHE A CA 1
ATOM 1737 C C . PHE A 1 218 ? 33.273 22.754 -35.762 1.00 77.94 218 PHE A C 1
ATOM 1739 O O . PHE A 1 218 ? 34.000 23.054 -34.823 1.00 77.94 218 PHE A O 1
ATOM 1746 N N . GLU A 1 219 ? 31.962 22.561 -35.606 1.00 82.12 219 GLU A N 1
ATOM 1747 C CA . GLU A 1 219 ? 31.262 22.713 -34.323 1.00 82.12 219 GLU A CA 1
ATOM 1748 C C . GLU A 1 219 ? 31.751 21.662 -33.331 1.00 82.12 219 GLU A C 1
ATOM 1750 O O . GLU A 1 219 ? 32.159 22.010 -32.229 1.00 82.12 219 GLU A O 1
ATOM 1755 N N . VAL A 1 220 ? 31.860 20.402 -33.769 1.00 79.94 220 VAL A N 1
ATOM 1756 C CA . VAL A 1 220 ? 32.391 19.302 -32.946 1.00 79.94 220 VAL A CA 1
ATOM 1757 C C . VAL A 1 220 ? 33.802 19.614 -32.437 1.00 79.94 220 VAL A C 1
ATOM 1759 O O . VAL A 1 220 ? 34.106 19.403 -31.264 1.00 79.94 220 VAL A O 1
ATOM 1762 N N . VAL A 1 221 ? 34.670 20.150 -33.301 1.00 82.81 221 VAL A N 1
ATOM 1763 C CA . VAL A 1 221 ? 36.053 20.500 -32.937 1.00 82.81 221 VAL A CA 1
ATOM 1764 C C . VAL A 1 221 ? 36.098 21.671 -31.953 1.00 82.81 221 VAL A C 1
ATOM 1766 O O . VAL A 1 221 ? 36.868 21.628 -30.992 1.00 82.81 221 VAL A O 1
ATOM 1769 N N . ILE A 1 222 ? 35.285 22.709 -32.167 1.00 81.44 222 ILE A N 1
ATOM 1770 C CA . ILE A 1 222 ? 35.226 23.869 -31.270 1.00 81.44 222 ILE A CA 1
ATOM 1771 C C . ILE A 1 222 ? 34.674 23.464 -29.901 1.00 81.44 222 ILE A C 1
ATOM 1773 O O . ILE A 1 222 ? 35.289 23.803 -28.889 1.00 81.44 222 ILE A O 1
ATOM 1777 N N . SER A 1 223 ? 33.594 22.683 -29.856 1.00 81.56 223 SER A N 1
ATOM 1778 C CA . SER A 1 223 ? 33.010 22.177 -28.612 1.00 81.56 223 SER A CA 1
ATOM 1779 C C . SER A 1 223 ? 33.975 21.259 -27.858 1.00 81.56 223 SER A C 1
ATOM 1781 O O . SER A 1 223 ? 34.155 21.423 -26.654 1.00 81.56 223 SER A O 1
ATOM 1783 N N . ALA A 1 224 ? 34.677 20.353 -28.549 1.00 81.88 224 ALA A N 1
ATOM 1784 C CA . ALA A 1 224 ? 35.705 19.513 -27.928 1.00 81.88 224 ALA A CA 1
ATOM 1785 C C . ALA A 1 224 ? 36.873 20.349 -27.367 1.00 81.88 224 ALA A C 1
ATOM 1787 O O . ALA A 1 224 ? 37.354 20.092 -26.263 1.00 81.88 224 ALA A O 1
ATOM 1788 N N . GLY A 1 225 ? 37.303 21.387 -28.094 1.00 83.19 225 GLY A N 1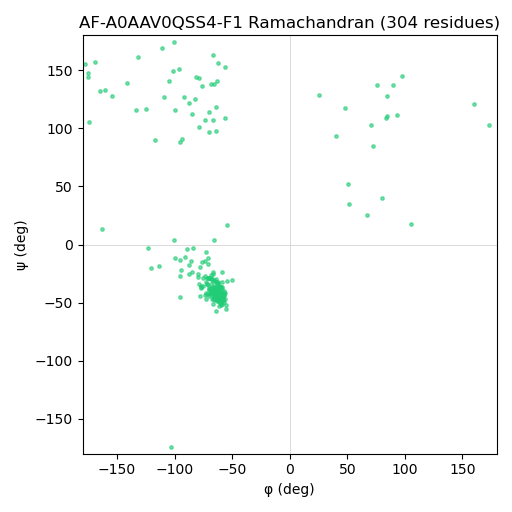
ATOM 1789 C CA . GLY A 1 225 ? 38.335 22.318 -27.634 1.00 83.19 225 GLY A CA 1
ATOM 1790 C C . GLY A 1 225 ? 37.903 23.144 -26.417 1.00 83.19 225 GLY A C 1
ATOM 1791 O O . GLY A 1 225 ? 38.701 23.367 -25.505 1.00 83.19 225 GLY A O 1
ATOM 1792 N N . GLN A 1 226 ? 36.639 23.569 -26.371 1.00 80.38 226 GLN A N 1
ATOM 1793 C CA . GLN A 1 226 ? 36.054 24.253 -25.217 1.00 80.38 226 GLN A CA 1
ATOM 1794 C C . GLN A 1 226 ? 35.946 23.322 -24.003 1.00 80.38 226 GLN A C 1
ATOM 1796 O O . GLN A 1 226 ? 36.398 23.710 -22.926 1.00 80.38 226 GLN A O 1
ATOM 1801 N N . LYS A 1 227 ? 35.463 22.085 -24.186 1.00 80.62 227 LYS A N 1
ATOM 1802 C CA . LYS A 1 227 ? 35.373 21.062 -23.131 1.00 80.62 227 LYS A CA 1
ATOM 1803 C C . LYS A 1 227 ? 36.745 20.759 -22.523 1.00 80.62 227 LYS A C 1
ATOM 1805 O O . LYS A 1 227 ? 36.909 20.838 -21.311 1.00 80.62 227 LYS A O 1
ATOM 1810 N N . ALA A 1 228 ? 37.769 20.542 -23.352 1.00 80.81 228 ALA A N 1
ATOM 1811 C CA . ALA A 1 228 ? 39.136 20.319 -22.873 1.00 80.81 228 ALA A CA 1
ATOM 1812 C C . ALA A 1 228 ? 39.696 21.519 -22.082 1.00 80.81 228 ALA A C 1
ATOM 1814 O O . ALA A 1 228 ? 40.431 21.348 -21.109 1.00 80.81 228 ALA A O 1
ATOM 1815 N N . LYS A 1 229 ? 39.344 22.750 -22.475 1.00 79.25 229 LYS A N 1
ATOM 1816 C CA . LYS A 1 229 ? 39.733 23.975 -21.758 1.00 79.25 229 LYS A CA 1
ATOM 1817 C C . LYS A 1 229 ? 39.007 24.117 -20.413 1.00 79.25 229 LYS A C 1
ATOM 1819 O O . LYS A 1 229 ? 39.610 24.602 -19.455 1.00 79.25 229 LYS A O 1
ATOM 1824 N N . GLU A 1 230 ? 37.741 23.716 -20.335 1.00 70.81 230 GLU A N 1
ATOM 1825 C CA . GLU A 1 230 ? 36.928 23.747 -19.112 1.00 70.81 230 GLU A CA 1
ATOM 1826 C C . GLU A 1 230 ? 37.356 22.658 -18.113 1.00 70.81 230 GLU A C 1
ATOM 1828 O O . GLU A 1 230 ? 37.583 22.968 -16.946 1.00 70.81 230 GLU A O 1
ATOM 1833 N N . GLU A 1 231 ? 37.651 21.438 -18.576 1.00 66.19 231 GLU A N 1
ATOM 1834 C CA . GLU A 1 231 ? 38.183 20.343 -17.743 1.00 66.19 231 GLU A CA 1
ATOM 1835 C C . GLU A 1 231 ? 39.520 20.690 -17.059 1.00 66.19 231 GLU A C 1
ATOM 1837 O O . GLU A 1 231 ? 39.816 20.234 -15.949 1.00 66.19 231 GLU A O 1
ATOM 1842 N N . VAL A 1 232 ? 40.352 21.510 -17.709 1.00 64.75 232 VAL A N 1
ATOM 1843 C CA . VAL A 1 232 ? 41.599 22.034 -17.124 1.00 64.75 232 VAL A CA 1
ATOM 1844 C C . VAL A 1 232 ? 41.312 23.098 -16.058 1.00 64.75 232 VAL A C 1
ATOM 1846 O O . VAL A 1 232 ? 42.050 23.200 -15.077 1.00 64.75 232 VAL A O 1
ATOM 1849 N N . ARG A 1 233 ? 40.235 23.875 -16.216 1.00 63.75 233 ARG A N 1
ATOM 1850 C CA . ARG A 1 233 ? 39.829 24.939 -15.286 1.00 63.75 233 ARG A CA 1
ATOM 1851 C C . ARG A 1 233 ? 39.159 24.378 -14.026 1.00 63.75 233 ARG A C 1
ATOM 1853 O O . ARG A 1 233 ? 39.437 24.875 -12.934 1.00 63.75 233 ARG A O 1
ATOM 1860 N N . ASP A 1 234 ? 38.385 23.304 -14.159 1.00 58.28 234 ASP A N 1
ATOM 1861 C CA . ASP A 1 234 ? 37.708 22.616 -13.048 1.00 58.28 234 ASP A CA 1
ATOM 1862 C C . ASP A 1 234 ? 38.678 21.936 -12.068 1.00 58.28 234 ASP A C 1
ATOM 1864 O O . ASP A 1 234 ? 38.369 21.770 -10.889 1.00 58.28 234 ASP A O 1
ATOM 1868 N N . LYS A 1 235 ? 39.901 21.609 -12.508 1.00 60.12 235 LYS A N 1
ATOM 1869 C CA . LYS A 1 235 ? 40.975 21.102 -11.631 1.00 60.12 235 LYS A CA 1
ATOM 1870 C C . LYS A 1 235 ? 41.643 22.188 -10.777 1.00 60.12 235 LYS A C 1
ATOM 1872 O O . LYS A 1 235 ? 42.357 21.852 -9.836 1.00 60.12 235 LYS A O 1
ATOM 1877 N N . VAL A 1 236 ? 41.440 23.470 -11.094 1.00 58.62 236 VAL A N 1
ATOM 1878 C CA . VAL A 1 236 ? 42.128 24.610 -10.455 1.00 58.62 236 VAL A CA 1
ATOM 1879 C C . VAL A 1 236 ? 41.173 25.493 -9.633 1.00 58.62 236 VAL A C 1
ATOM 1881 O O . VAL A 1 236 ? 41.629 26.228 -8.759 1.00 58.62 236 VAL A O 1
ATOM 1884 N N . GLY A 1 237 ? 39.855 25.413 -9.846 1.00 51.78 237 GLY A N 1
ATOM 1885 C CA . GLY A 1 237 ? 38.866 26.252 -9.163 1.00 51.78 237 GLY A CA 1
ATOM 1886 C C . GLY A 1 237 ? 37.777 25.452 -8.454 1.00 51.78 237 GLY A C 1
ATOM 1887 O O . GLY A 1 237 ? 36.966 24.790 -9.090 1.00 51.78 237 GLY A O 1
ATOM 1888 N N . ASN A 1 238 ? 37.719 25.565 -7.129 1.00 52.00 238 ASN A N 1
ATOM 1889 C CA . ASN A 1 238 ? 36.638 25.023 -6.312 1.00 52.00 238 ASN A CA 1
ATOM 1890 C C . ASN A 1 238 ? 35.293 25.707 -6.657 1.00 52.00 238 ASN A C 1
ATOM 1892 O O . ASN A 1 238 ? 35.145 26.911 -6.464 1.00 52.00 238 ASN A O 1
ATOM 1896 N N . ASN A 1 239 ? 34.339 24.903 -7.135 1.00 56.75 239 ASN A N 1
ATOM 1897 C CA . ASN A 1 239 ? 32.878 25.027 -7.056 1.00 56.75 239 ASN A CA 1
ATOM 1898 C C . ASN A 1 239 ? 32.234 26.420 -7.232 1.00 56.75 239 ASN A C 1
ATOM 1900 O O . ASN A 1 239 ? 31.931 27.093 -6.251 1.00 56.75 239 ASN A O 1
ATOM 1904 N N . SER A 1 240 ? 31.840 26.761 -8.463 1.00 51.62 240 SER A N 1
ATOM 1905 C CA . SER A 1 240 ? 30.583 27.485 -8.720 1.00 51.62 240 SER A CA 1
ATOM 1906 C C . SER A 1 240 ? 30.170 27.311 -10.186 1.00 51.62 240 SER A C 1
ATOM 1908 O O . SER A 1 240 ? 30.996 27.495 -11.069 1.00 51.62 240 SER A O 1
ATOM 1910 N N . ASP A 1 241 ? 28.894 26.993 -10.428 1.00 49.50 241 ASP A N 1
ATOM 1911 C CA . ASP A 1 241 ? 28.241 26.796 -11.742 1.00 49.50 241 ASP A CA 1
ATOM 1912 C C . ASP A 1 241 ? 28.445 25.442 -12.463 1.00 49.50 241 ASP A C 1
ATOM 1914 O O . ASP A 1 241 ? 28.461 25.348 -13.685 1.00 49.50 241 ASP A O 1
ATOM 1918 N N . ARG A 1 242 ? 28.426 24.336 -11.707 1.00 52.28 242 ARG A N 1
ATOM 1919 C CA . ARG A 1 242 ? 28.452 22.946 -12.227 1.00 52.28 242 ARG A CA 1
ATOM 1920 C C . ARG A 1 242 ? 27.211 22.517 -13.049 1.00 52.28 242 ARG A C 1
ATOM 1922 O O . ARG A 1 242 ? 27.085 21.350 -13.400 1.00 52.28 242 ARG A O 1
ATOM 1929 N N . SER A 1 243 ? 26.250 23.403 -13.321 1.00 48.56 243 SER A N 1
ATOM 1930 C CA . SER A 1 243 ? 24.951 23.029 -13.911 1.00 48.56 243 SER A CA 1
ATOM 1931 C C . SER A 1 243 ? 24.584 23.734 -15.217 1.00 48.56 243 SER A C 1
ATOM 1933 O O . SER A 1 243 ? 23.541 23.393 -15.777 1.00 48.56 243 SER A O 1
ATOM 1935 N N . LYS A 1 244 ? 25.403 24.674 -15.712 1.00 48.44 244 LYS A N 1
ATOM 1936 C CA . LYS A 1 244 ? 25.126 25.395 -16.969 1.00 48.44 244 LYS A CA 1
ATOM 1937 C C . LYS A 1 244 ? 25.809 24.772 -18.188 1.00 48.44 244 LYS A C 1
ATOM 1939 O O . LYS A 1 244 ? 25.126 24.551 -19.177 1.00 48.44 244 LYS A O 1
ATOM 1944 N N . SER A 1 245 ? 27.087 24.399 -18.108 1.00 50.38 245 SER A N 1
ATOM 1945 C CA . SER A 1 245 ? 27.844 23.925 -19.283 1.00 50.38 245 SER A CA 1
ATOM 1946 C C . SER A 1 245 ? 27.494 22.494 -19.719 1.00 50.38 245 SER A C 1
ATOM 1948 O O . SER A 1 245 ? 27.553 22.173 -20.900 1.00 50.38 245 SER A O 1
ATOM 1950 N N . ALA A 1 246 ? 27.060 21.631 -18.789 1.00 47.44 246 ALA A N 1
ATOM 1951 C CA . ALA A 1 246 ? 26.662 20.254 -19.108 1.00 47.44 246 ALA A CA 1
ATOM 1952 C C . ALA A 1 246 ? 25.331 20.158 -19.882 1.00 47.44 246 ALA A C 1
ATOM 1954 O O . ALA A 1 246 ? 25.051 19.118 -20.467 1.00 47.44 246 ALA A O 1
ATOM 1955 N N . ARG A 1 247 ? 24.515 21.224 -19.886 1.00 51.25 247 ARG A N 1
ATOM 1956 C CA . ARG A 1 247 ? 23.248 21.277 -20.641 1.00 51.25 247 ARG A CA 1
ATOM 1957 C C . ARG A 1 247 ? 23.439 21.765 -22.078 1.00 51.25 247 ARG A C 1
ATOM 1959 O O . ARG A 1 247 ? 22.678 21.393 -22.953 1.00 51.25 247 ARG A O 1
ATOM 1966 N N . ASP A 1 248 ? 24.491 22.535 -22.345 1.00 46.91 248 ASP A N 1
ATOM 1967 C CA . ASP A 1 248 ? 24.684 23.160 -23.661 1.00 46.91 248 ASP A CA 1
ATOM 1968 C C . ASP A 1 248 ? 25.120 22.145 -24.738 1.00 46.91 248 ASP A C 1
ATOM 1970 O O . ASP A 1 248 ? 24.817 22.305 -25.914 1.00 46.91 248 ASP A O 1
ATOM 1974 N N . LEU A 1 249 ? 25.784 21.049 -24.345 1.00 50.66 249 LEU A N 1
ATOM 1975 C CA . LEU A 1 249 ? 26.158 19.956 -25.256 1.00 50.66 249 LEU A CA 1
ATOM 1976 C C . LEU A 1 249 ? 25.003 18.984 -25.554 1.00 50.66 249 LEU A C 1
ATOM 1978 O O . LEU A 1 249 ? 24.991 18.400 -26.637 1.00 50.66 249 LEU A O 1
ATOM 1982 N N . SER A 1 250 ? 24.037 18.810 -24.638 1.00 52.41 250 SER A N 1
ATOM 1983 C CA . SER A 1 250 ? 22.851 17.976 -24.902 1.00 52.41 250 SER A CA 1
ATOM 1984 C C . SER A 1 250 ? 21.916 18.617 -25.926 1.00 52.41 250 SER A C 1
ATOM 1986 O O . SER A 1 250 ? 21.255 17.909 -26.683 1.00 52.41 250 SER A O 1
ATOM 1988 N N . ASP A 1 251 ? 21.914 19.948 -25.996 1.00 50.97 251 ASP A N 1
ATOM 1989 C CA . ASP A 1 251 ? 20.903 20.711 -26.726 1.00 50.97 251 ASP A CA 1
ATOM 1990 C C . ASP A 1 251 ? 21.282 20.999 -28.191 1.00 50.97 251 ASP A C 1
ATOM 1992 O O . ASP A 1 251 ? 20.426 21.409 -28.974 1.00 50.97 251 ASP A O 1
ATOM 1996 N N . LEU A 1 252 ? 22.532 20.749 -28.611 1.00 51.19 252 LEU A N 1
ATOM 1997 C CA . LEU A 1 252 ? 22.986 21.145 -29.953 1.00 51.19 252 LEU A CA 1
ATOM 1998 C C . LEU A 1 252 ? 22.658 20.144 -31.073 1.00 51.19 252 LEU A C 1
ATOM 2000 O O . LEU A 1 252 ? 22.546 20.560 -32.223 1.00 51.19 252 LEU A O 1
ATOM 2004 N N . THR A 1 253 ? 22.442 18.851 -30.797 1.00 55.16 253 THR A N 1
ATOM 2005 C CA . THR A 1 253 ? 21.814 17.905 -31.766 1.00 55.16 253 THR A CA 1
ATOM 2006 C C . THR A 1 253 ? 21.295 16.604 -31.110 1.00 55.16 253 THR A C 1
ATOM 2008 O O . THR A 1 253 ? 21.018 15.609 -31.795 1.00 55.16 253 THR A O 1
ATOM 2011 N N . GLY A 1 254 ? 21.207 16.581 -29.774 1.00 53.25 254 GLY A N 1
ATOM 2012 C CA . GLY A 1 254 ? 21.007 15.388 -28.955 1.00 53.25 254 GLY A CA 1
ATOM 2013 C C . GLY A 1 254 ? 19.549 15.138 -28.591 1.00 53.25 254 GLY A C 1
ATOM 2014 O O . GLY A 1 254 ? 19.087 15.513 -27.518 1.00 53.25 254 GLY A O 1
ATOM 2015 N N . GLU A 1 255 ? 18.820 14.413 -29.437 1.00 54.94 255 GLU A N 1
ATOM 2016 C CA . GLU A 1 255 ? 17.652 13.682 -28.940 1.00 54.94 255 GLU A CA 1
ATOM 2017 C C . GLU A 1 255 ? 18.155 12.620 -27.955 1.00 54.94 255 GLU A C 1
ATOM 2019 O O . GLU A 1 255 ? 18.617 11.556 -28.365 1.00 54.94 255 GLU A O 1
ATOM 2024 N N . GLY A 1 256 ? 18.086 12.933 -26.656 1.00 62.47 256 GLY A N 1
ATOM 2025 C CA . GLY A 1 256 ? 18.427 12.106 -25.483 1.00 62.47 256 GLY 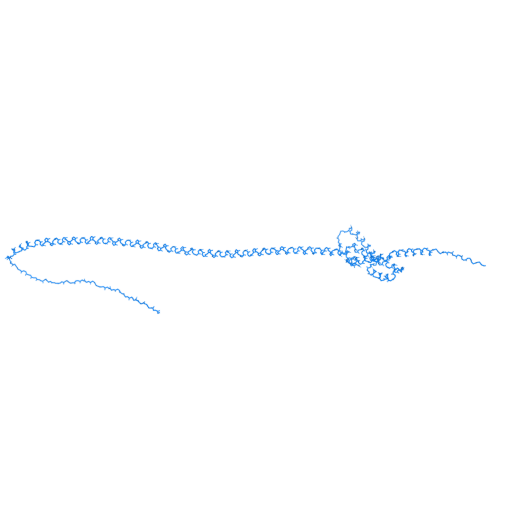A CA 1
ATOM 2026 C C . GLY A 1 256 ? 17.738 10.745 -25.370 1.00 62.47 256 GLY A C 1
ATOM 2027 O O . GLY A 1 256 ? 17.691 10.184 -24.278 1.00 62.47 256 GLY A O 1
ATOM 2028 N N . ASN A 1 257 ? 17.163 10.239 -26.457 1.00 70.75 257 ASN A N 1
ATOM 2029 C CA . ASN A 1 257 ? 16.320 9.061 -26.498 1.00 70.75 257 ASN A CA 1
ATOM 2030 C C . ASN A 1 257 ? 17.074 7.867 -27.103 1.00 70.75 257 ASN A C 1
ATOM 2032 O O . ASN A 1 257 ? 17.776 7.996 -28.108 1.00 70.75 257 ASN A O 1
ATOM 2036 N N . ILE A 1 258 ? 16.862 6.679 -26.536 1.00 83.12 258 ILE A N 1
ATOM 2037 C CA . ILE A 1 258 ? 17.381 5.392 -27.025 1.00 83.12 258 ILE A CA 1
ATOM 2038 C C . ILE A 1 258 ? 17.114 5.163 -28.528 1.00 83.12 258 ILE A C 1
ATOM 2040 O O . ILE A 1 258 ? 17.918 4.546 -29.223 1.00 83.12 258 ILE A O 1
ATOM 2044 N N . GLU A 1 259 ? 16.020 5.706 -29.065 1.00 85.19 259 GLU A N 1
ATOM 2045 C CA . GLU A 1 259 ? 15.646 5.620 -30.484 1.00 85.19 259 GLU A CA 1
ATOM 2046 C C . GLU A 1 259 ? 16.687 6.235 -31.425 1.00 85.19 259 GLU A C 1
ATOM 2048 O O . GLU A 1 259 ? 16.949 5.696 -32.503 1.00 85.19 259 GLU A O 1
ATOM 2053 N N . SER A 1 260 ? 17.322 7.330 -31.004 1.00 87.31 260 SER A N 1
ATOM 2054 C CA . SER A 1 260 ? 18.396 7.985 -31.749 1.00 87.31 260 SER A CA 1
ATOM 2055 C C . SER A 1 260 ? 19.605 7.055 -31.890 1.00 87.31 260 SER A C 1
ATOM 2057 O O . SER A 1 260 ? 20.126 6.860 -32.992 1.00 87.31 260 SER A O 1
ATOM 2059 N N . MET A 1 261 ? 19.996 6.401 -30.792 1.00 90.69 261 MET A N 1
ATOM 2060 C CA . MET A 1 261 ? 21.066 5.405 -30.793 1.00 90.69 261 MET A CA 1
ATOM 2061 C C . MET A 1 261 ? 20.718 4.206 -31.679 1.00 90.69 261 MET A C 1
ATOM 2063 O O . MET A 1 261 ? 21.526 3.810 -32.517 1.00 90.69 261 MET A O 1
ATOM 2067 N N . LEU A 1 262 ? 19.500 3.666 -31.562 1.00 90.44 262 LEU A N 1
ATOM 2068 C CA . LEU A 1 262 ? 19.045 2.539 -32.384 1.00 90.44 262 LEU A CA 1
ATOM 2069 C C . LEU A 1 262 ? 19.009 2.880 -33.880 1.00 90.44 262 LEU A C 1
ATOM 2071 O O . LEU A 1 262 ? 19.418 2.060 -34.703 1.00 90.44 262 LEU A O 1
ATOM 2075 N N . SER A 1 263 ? 18.568 4.087 -34.235 1.00 92.50 263 SER A N 1
ATOM 2076 C CA . SER A 1 263 ? 18.526 4.555 -35.625 1.00 92.50 263 SER A CA 1
ATOM 2077 C C . SER A 1 263 ? 19.925 4.602 -36.236 1.00 92.50 263 SER A C 1
ATOM 2079 O O . SER A 1 263 ? 20.143 4.124 -37.349 1.00 92.50 263 SER A O 1
ATOM 2081 N N . VAL A 1 264 ? 20.896 5.126 -35.487 1.00 93.88 264 VAL A N 1
ATOM 2082 C CA . VAL A 1 264 ? 22.298 5.197 -35.911 1.00 93.88 264 VAL A CA 1
ATOM 2083 C C . VAL A 1 264 ? 22.925 3.805 -36.030 1.00 93.88 264 VAL A C 1
ATOM 2085 O O . VAL A 1 264 ? 23.595 3.526 -37.022 1.00 93.88 264 VAL A O 1
ATOM 2088 N N . GLU A 1 265 ? 22.655 2.901 -35.086 1.00 94.56 265 GLU A N 1
ATOM 2089 C CA . GLU A 1 265 ? 23.077 1.494 -35.164 1.00 94.56 265 GLU A CA 1
ATOM 2090 C C . GLU A 1 265 ? 22.504 0.783 -36.398 1.00 94.56 265 GLU A C 1
ATOM 2092 O O . GLU A 1 265 ? 23.205 0.038 -37.087 1.00 94.56 265 GLU A O 1
ATOM 2097 N N . MET A 1 266 ? 21.233 1.033 -36.723 1.00 95.94 266 MET A N 1
ATOM 2098 C CA . MET A 1 266 ? 20.620 0.529 -37.952 1.00 95.94 266 MET A CA 1
ATOM 2099 C C . MET A 1 266 ? 21.300 1.097 -39.200 1.00 95.94 266 MET A C 1
ATOM 2101 O O . MET A 1 266 ? 21.613 0.334 -40.114 1.00 95.94 266 MET A O 1
ATOM 2105 N N . GLY A 1 267 ? 21.575 2.403 -39.226 1.00 95.44 267 GLY A N 1
ATOM 2106 C CA . GLY A 1 267 ? 22.278 3.058 -40.328 1.00 95.44 267 GLY A CA 1
ATOM 2107 C C . GLY A 1 267 ? 23.690 2.513 -40.547 1.00 95.44 267 GLY A C 1
ATOM 2108 O O . GLY A 1 267 ? 24.086 2.262 -41.685 1.00 95.44 267 GLY A O 1
ATOM 2109 N N . LEU A 1 268 ? 24.447 2.274 -39.470 1.00 96.62 268 LEU A N 1
ATOM 2110 C CA . LEU A 1 268 ? 25.786 1.677 -39.546 1.00 96.62 268 LEU A CA 1
ATOM 2111 C C . LEU A 1 268 ? 25.732 0.235 -40.046 1.00 96.62 268 LEU A C 1
ATOM 2113 O O . LEU A 1 268 ? 26.539 -0.160 -40.887 1.00 96.62 268 LEU A O 1
ATOM 2117 N N . ARG A 1 269 ? 24.752 -0.545 -39.578 1.00 96.75 269 ARG A N 1
ATOM 2118 C CA . ARG A 1 269 ? 24.541 -1.917 -40.050 1.00 96.75 269 ARG A CA 1
ATOM 2119 C C . ARG A 1 269 ? 24.195 -1.958 -41.535 1.00 96.75 269 ARG A C 1
ATOM 2121 O O . ARG A 1 269 ? 24.701 -2.819 -42.247 1.00 96.75 269 ARG A O 1
ATOM 2128 N N . GLU A 1 270 ? 23.373 -1.027 -42.009 1.00 96.12 270 GLU A N 1
ATOM 2129 C CA . GLU A 1 270 ? 23.056 -0.874 -43.431 1.00 96.12 270 GLU A CA 1
ATOM 2130 C C . GLU A 1 270 ? 24.306 -0.510 -44.247 1.00 96.12 270 GLU A C 1
ATOM 2132 O O . GLU A 1 270 ? 24.597 -1.164 -45.249 1.00 96.12 270 GLU A O 1
ATOM 2137 N N . LEU A 1 271 ? 25.093 0.465 -43.780 1.00 95.12 271 LEU A N 1
ATOM 2138 C CA . LEU A 1 271 ? 26.349 0.879 -44.411 1.00 95.12 271 LEU A CA 1
ATOM 2139 C C . LEU A 1 271 ? 27.344 -0.290 -44.548 1.00 95.12 271 LEU A C 1
ATOM 2141 O O . LEU A 1 271 ? 27.946 -0.479 -45.610 1.00 95.12 271 LEU A O 1
ATOM 2145 N N . ALA A 1 272 ? 27.469 -1.103 -43.496 1.00 96.25 272 ALA A N 1
ATOM 2146 C CA . ALA A 1 272 ? 28.297 -2.305 -43.481 1.00 96.25 272 ALA A CA 1
ATOM 2147 C C . ALA A 1 272 ? 27.735 -3.414 -44.387 1.00 96.25 272 ALA A C 1
ATOM 2149 O O . ALA A 1 272 ? 28.483 -4.035 -45.142 1.00 96.25 272 ALA A O 1
ATOM 2150 N N . SER A 1 273 ? 26.416 -3.641 -44.369 1.00 96.56 273 SER A N 1
ATOM 2151 C CA . SER A 1 273 ? 25.751 -4.642 -45.215 1.00 96.56 273 SER A CA 1
ATOM 2152 C C . SER A 1 273 ? 25.945 -4.358 -46.704 1.00 96.56 273 SER A C 1
ATOM 2154 O O . SER A 1 273 ? 26.092 -5.284 -47.499 1.00 96.56 273 SER A O 1
ATOM 2156 N N . LEU A 1 274 ? 25.956 -3.080 -47.081 1.00 95.06 274 LEU A N 1
ATOM 2157 C CA . LEU A 1 274 ? 26.190 -2.625 -48.450 1.00 95.06 274 LEU A CA 1
ATOM 2158 C C . LEU A 1 274 ? 27.682 -2.513 -48.800 1.00 95.06 274 LEU A C 1
ATOM 2160 O O . LEU A 1 274 ? 28.018 -2.201 -49.941 1.00 95.06 274 LEU A O 1
ATOM 2164 N N . LYS A 1 275 ? 28.581 -2.772 -47.838 1.00 96.06 275 LYS A N 1
ATOM 2165 C CA . LYS A 1 275 ? 30.043 -2.670 -47.982 1.00 96.06 275 LYS A CA 1
ATOM 2166 C C . LYS A 1 275 ? 30.504 -1.327 -48.553 1.00 96.06 275 LYS A C 1
ATOM 2168 O O . LYS A 1 275 ? 31.481 -1.254 -49.301 1.00 96.06 275 LYS A O 1
ATOM 2173 N N . VAL A 1 276 ? 29.802 -0.251 -48.195 1.00 95.44 276 VAL A N 1
ATOM 2174 C CA . VAL A 1 276 ? 30.106 1.096 -48.701 1.00 95.44 276 VAL A CA 1
ATOM 2175 C C . VAL A 1 276 ? 31.496 1.529 -48.246 1.00 95.44 276 VAL A C 1
ATOM 2177 O O . VAL A 1 276 ? 32.233 2.106 -49.036 1.00 95.44 276 VAL A O 1
ATOM 2180 N N . GLU A 1 277 ? 31.891 1.203 -47.012 1.00 93.94 277 GLU A N 1
ATOM 2181 C CA . GLU A 1 277 ? 33.233 1.495 -46.497 1.00 93.94 277 GLU A CA 1
ATOM 2182 C C . GLU A 1 277 ? 34.333 0.838 -47.345 1.00 93.94 277 GLU A C 1
ATOM 2184 O O . GLU A 1 277 ? 35.222 1.539 -47.829 1.00 93.94 277 GLU A O 1
ATOM 2189 N N . ASP A 1 278 ? 34.233 -0.467 -47.617 1.00 94.94 278 ASP A N 1
ATOM 2190 C CA . ASP A 1 278 ? 35.198 -1.192 -48.457 1.00 94.94 278 ASP A CA 1
ATOM 2191 C C . ASP A 1 278 ? 35.294 -0.576 -49.861 1.00 94.94 278 ASP A C 1
ATOM 2193 O O . ASP A 1 278 ? 36.388 -0.343 -50.387 1.00 94.94 278 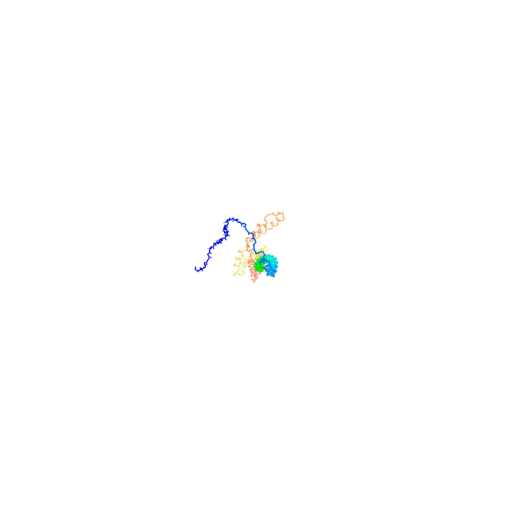ASP A O 1
ATOM 2197 N N . ALA A 1 279 ? 34.145 -0.267 -50.469 1.00 94.38 279 ALA A N 1
ATOM 2198 C CA . ALA A 1 279 ? 34.078 0.355 -51.787 1.00 94.38 279 ALA A CA 1
ATOM 2199 C C . ALA A 1 279 ? 34.706 1.761 -51.793 1.00 94.38 279 ALA A C 1
ATOM 2201 O O . ALA A 1 279 ? 35.465 2.096 -52.707 1.00 94.38 279 ALA A O 1
ATOM 2202 N N . VAL A 1 280 ? 34.452 2.566 -50.757 1.00 94.44 280 VAL A N 1
ATOM 2203 C CA . VAL A 1 280 ? 35.043 3.900 -50.579 1.00 94.44 280 VAL A CA 1
ATOM 2204 C C . VAL A 1 280 ? 36.558 3.798 -50.405 1.00 94.44 280 VAL A C 1
ATOM 2206 O O . VAL A 1 280 ? 37.298 4.542 -51.050 1.00 94.44 280 VAL A O 1
ATOM 2209 N N . VAL A 1 281 ? 37.051 2.862 -49.590 1.00 94.00 281 VAL A N 1
ATOM 2210 C CA . VAL A 1 281 ? 38.492 2.638 -49.386 1.00 94.00 281 VAL A CA 1
ATOM 2211 C C . VAL A 1 281 ? 39.175 2.250 -50.700 1.00 94.00 281 VAL A C 1
ATOM 2213 O O . VAL A 1 281 ? 40.233 2.798 -51.034 1.00 94.00 281 VAL A O 1
ATOM 2216 N N . LEU A 1 282 ? 38.560 1.363 -51.489 1.00 93.62 282 LEU A N 1
ATOM 2217 C CA . LEU A 1 282 ? 39.059 0.992 -52.815 1.00 93.62 282 LEU A CA 1
ATOM 2218 C C . LEU A 1 282 ? 39.080 2.192 -53.774 1.00 93.62 282 LEU A C 1
ATOM 2220 O O . LEU A 1 282 ? 40.106 2.430 -54.421 1.00 93.62 282 LEU A O 1
ATOM 2224 N N . ALA A 1 283 ? 38.003 2.979 -53.828 1.00 92.06 283 ALA A N 1
ATOM 2225 C CA . ALA A 1 283 ? 37.898 4.162 -54.684 1.00 92.06 283 ALA A CA 1
ATOM 2226 C C . ALA A 1 283 ? 38.937 5.238 -54.317 1.00 92.06 283 ALA A C 1
ATOM 2228 O O . ALA A 1 283 ? 39.651 5.751 -55.186 1.00 92.06 283 ALA A O 1
ATOM 2229 N N . LEU A 1 284 ? 39.113 5.522 -53.023 1.00 90.06 284 LEU A N 1
ATOM 2230 C CA . LEU A 1 284 ? 40.141 6.441 -52.527 1.00 90.06 284 LEU A CA 1
ATOM 2231 C C . LEU A 1 284 ? 41.555 5.936 -52.845 1.00 90.06 284 LEU A C 1
ATOM 2233 O O . LEU A 1 284 ? 42.432 6.723 -53.219 1.00 90.06 284 LEU A O 1
ATOM 2237 N N . GLY A 1 285 ? 41.791 4.626 -52.740 1.00 89.56 285 GLY A N 1
ATOM 2238 C CA . GLY A 1 285 ? 43.055 3.996 -53.117 1.00 89.56 285 GLY A CA 1
ATOM 2239 C C . GLY A 1 285 ? 43.374 4.152 -54.607 1.00 89.56 285 GLY A C 1
ATOM 2240 O O . GLY A 1 285 ? 44.503 4.501 -54.968 1.00 89.56 285 GLY A O 1
ATOM 2241 N N . GLN A 1 286 ? 42.381 3.956 -55.477 1.00 86.06 286 GLN A N 1
ATOM 2242 C CA . GLN A 1 286 ? 42.511 4.165 -56.921 1.00 86.06 286 GLN A CA 1
ATOM 2243 C C . GLN A 1 286 ? 42.780 5.637 -57.256 1.00 86.06 286 GLN A C 1
ATOM 2245 O O . GLN A 1 286 ? 43.709 5.934 -58.011 1.00 86.06 286 GLN A O 1
ATOM 2250 N N . HIS A 1 287 ? 42.060 6.568 -56.626 1.00 80.75 287 HIS A N 1
ATOM 2251 C CA . HIS A 1 287 ? 42.250 8.005 -56.829 1.00 80.75 287 HIS A CA 1
ATOM 2252 C C . HIS A 1 287 ? 43.654 8.480 -56.396 1.00 80.75 287 HIS A C 1
ATOM 2254 O O . HIS A 1 287 ? 44.312 9.262 -57.090 1.00 80.75 287 HIS A O 1
ATOM 2260 N N . ARG A 1 288 ? 44.193 7.934 -55.293 1.00 79.94 288 ARG A N 1
ATOM 2261 C CA . ARG A 1 288 ? 45.582 8.180 -54.849 1.00 79.94 288 ARG A CA 1
ATOM 2262 C C . ARG A 1 288 ? 46.639 7.618 -55.807 1.00 79.94 288 ARG A C 1
ATOM 2264 O O . ARG A 1 288 ? 47.732 8.170 -55.890 1.00 79.94 288 ARG A O 1
ATOM 2271 N N . ARG A 1 289 ? 46.360 6.521 -56.518 1.00 73.44 289 ARG A N 1
ATOM 2272 C CA . ARG A 1 289 ? 47.278 5.967 -57.535 1.00 73.44 289 ARG A CA 1
ATOM 2273 C C . ARG A 1 289 ? 47.225 6.763 -58.839 1.00 73.44 289 ARG A C 1
ATOM 2275 O O . ARG A 1 289 ? 48.278 7.112 -59.365 1.00 73.44 289 ARG A O 1
ATOM 2282 N N . ALA A 1 290 ? 46.031 7.120 -59.310 1.00 72.50 290 ALA A N 1
ATOM 2283 C CA . ALA A 1 290 ? 45.849 7.943 -60.506 1.00 72.50 290 ALA A CA 1
ATOM 2284 C C . ALA A 1 290 ? 46.511 9.328 -60.360 1.00 72.50 290 ALA A C 1
ATOM 2286 O O . ALA A 1 290 ? 47.225 9.782 -61.252 1.00 72.50 290 ALA A O 1
ATOM 2287 N N . SER A 1 291 ? 46.373 9.958 -59.189 1.00 70.62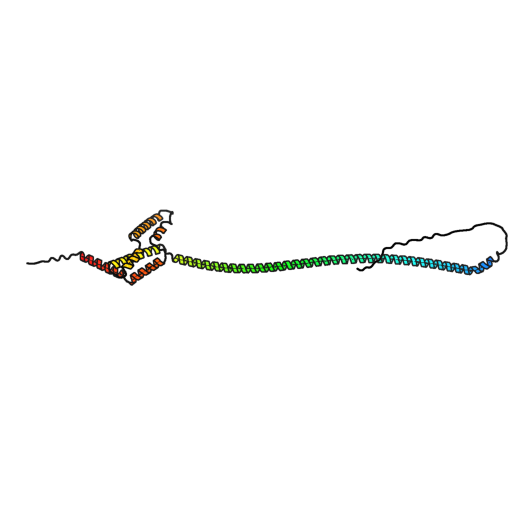 291 SER A N 1
ATOM 2288 C CA . SER A 1 291 ? 47.024 11.242 -58.885 1.00 70.62 291 SER A CA 1
ATOM 2289 C C . SER A 1 291 ? 48.556 11.168 -58.792 1.00 70.62 291 SER A C 1
ATOM 2291 O O . SER A 1 291 ? 49.225 12.166 -59.053 1.00 70.62 291 SER A O 1
ATOM 2293 N N . LYS A 1 292 ? 49.141 10.004 -58.469 1.00 62.44 292 LYS A N 1
ATOM 2294 C CA . LYS A 1 292 ? 50.601 9.789 -58.522 1.00 62.44 292 LYS A CA 1
ATOM 2295 C C . LYS A 1 292 ? 51.117 9.616 -59.953 1.00 62.44 292 LYS A C 1
ATOM 2297 O O . LYS A 1 292 ? 52.205 10.098 -60.249 1.00 62.44 292 LYS A O 1
ATOM 2302 N N . LEU A 1 293 ? 50.344 8.978 -60.835 1.00 58.84 293 LEU A N 1
ATOM 2303 C CA . LEU A 1 293 ? 50.717 8.794 -62.244 1.00 58.84 293 LEU A CA 1
ATOM 2304 C C . LEU A 1 293 ? 50.633 10.102 -63.048 1.00 58.84 293 LEU A C 1
ATOM 2306 O O . LEU A 1 293 ? 51.483 10.348 -63.894 1.00 58.84 293 LEU A O 1
ATOM 2310 N N . LEU A 1 294 ? 49.686 10.990 -62.726 1.00 58.31 294 LEU A N 1
ATOM 2311 C CA . LEU A 1 294 ? 49.569 12.315 -63.357 1.00 58.31 294 LEU A CA 1
ATOM 2312 C C . LEU A 1 294 ? 50.679 13.310 -62.960 1.00 58.31 294 LEU A C 1
ATOM 2314 O O . LEU A 1 294 ? 50.809 14.355 -63.591 1.00 58.31 294 LEU A O 1
ATOM 2318 N N . LYS A 1 295 ? 51.495 13.006 -61.939 1.00 55.31 295 LYS A N 1
ATOM 2319 C CA . LYS A 1 295 ? 52.636 13.846 -61.522 1.00 55.31 295 LYS A CA 1
ATOM 2320 C C . LYS A 1 295 ? 53.958 13.512 -62.225 1.00 55.31 295 LYS A C 1
ATOM 2322 O O . LYS A 1 295 ? 54.930 14.231 -62.018 1.00 55.31 295 LYS A O 1
ATOM 2327 N N . PHE A 1 296 ? 53.999 12.481 -63.070 1.00 52.69 296 PHE A N 1
ATOM 2328 C CA . PHE A 1 296 ? 55.153 12.174 -63.920 1.00 52.69 296 PHE A CA 1
ATOM 2329 C C . PHE A 1 296 ? 54.757 12.296 -65.397 1.00 52.69 296 PHE A C 1
ATOM 2331 O O . PHE A 1 296 ? 54.303 11.314 -65.988 1.00 52.69 296 PHE A O 1
ATOM 2338 N N . PRO A 1 297 ? 54.902 13.478 -66.024 1.00 50.38 297 PRO A N 1
ATOM 2339 C CA . PRO A 1 297 ? 54.696 13.588 -67.455 1.00 50.38 297 PRO A CA 1
ATOM 2340 C C . PRO A 1 297 ? 55.849 12.868 -68.163 1.00 50.38 297 PRO A C 1
ATOM 2342 O O . PRO A 1 297 ? 57.008 13.272 -68.076 1.00 50.38 297 PRO A O 1
ATOM 2345 N N . PHE A 1 298 ? 55.527 11.781 -68.863 1.00 50.03 298 PHE A N 1
ATOM 2346 C CA . PHE A 1 298 ? 56.399 11.185 -69.869 1.00 50.03 298 PHE A CA 1
ATOM 2347 C C . PHE A 1 298 ? 56.743 12.264 -70.910 1.00 50.03 298 PHE A C 1
ATOM 2349 O O . PHE A 1 298 ? 55.893 12.672 -71.701 1.00 50.03 298 PHE A O 1
ATOM 2356 N N . ILE A 1 299 ? 57.991 12.736 -70.911 1.00 49.47 299 ILE A N 1
ATOM 2357 C CA . ILE A 1 299 ? 58.553 13.524 -72.010 1.00 49.47 299 ILE A CA 1
ATOM 2358 C C . ILE A 1 299 ? 58.731 12.561 -73.189 1.00 49.47 299 ILE A C 1
ATOM 2360 O O . ILE A 1 299 ? 59.707 11.817 -73.258 1.00 49.47 299 ILE A O 1
ATOM 2364 N N . LEU A 1 300 ? 57.766 12.540 -74.108 1.00 45.75 300 LEU A N 1
ATOM 2365 C CA . LEU A 1 300 ? 57.899 11.850 -75.387 1.00 45.75 300 LEU A CA 1
ATOM 2366 C C . LEU A 1 300 ? 58.404 12.861 -76.427 1.00 45.75 300 LEU A C 1
ATOM 2368 O O . LEU A 1 300 ? 57.620 13.565 -77.063 1.00 45.75 300 LEU A O 1
ATOM 2372 N N . ILE A 1 301 ? 59.727 12.959 -76.582 1.00 48.47 301 ILE A N 1
ATOM 2373 C CA . ILE A 1 301 ? 60.349 13.693 -77.693 1.00 48.47 301 ILE A CA 1
ATOM 2374 C C . ILE A 1 301 ? 60.022 12.931 -78.983 1.00 48.47 301 ILE A C 1
ATOM 2376 O O . ILE A 1 301 ? 60.558 11.854 -79.237 1.00 48.47 301 ILE A O 1
ATOM 2380 N N . LYS A 1 302 ? 59.127 13.487 -79.807 1.00 47.34 302 LYS A N 1
ATOM 2381 C CA . LYS A 1 302 ? 58.967 13.074 -81.205 1.00 47.34 302 LYS A CA 1
ATOM 2382 C C . LYS A 1 302 ? 60.160 13.605 -82.000 1.00 47.34 302 LYS A C 1
ATOM 2384 O O . LYS A 1 302 ? 60.228 14.797 -82.278 1.00 47.34 302 LYS A O 1
ATOM 2389 N N . PHE A 1 303 ? 61.076 12.723 -82.389 1.00 48.22 303 PHE A N 1
ATOM 2390 C CA . PHE A 1 303 ? 62.051 13.015 -83.439 1.00 48.22 303 PHE A CA 1
ATOM 2391 C C . PHE A 1 303 ? 61.348 12.859 -84.796 1.00 48.22 303 PHE A C 1
ATOM 2393 O O . PHE A 1 303 ? 61.105 11.747 -85.262 1.00 48.22 303 PHE A O 1
ATOM 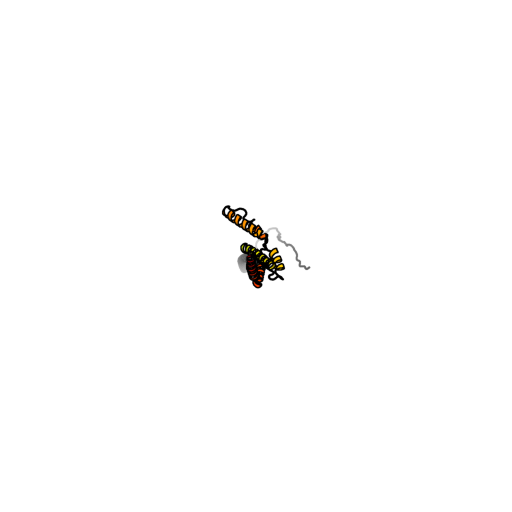2400 N N . THR A 1 304 ? 60.964 13.973 -85.414 1.00 47.34 304 THR A N 1
ATOM 2401 C CA . THR A 1 304 ? 60.605 14.019 -86.836 1.00 47.34 304 THR A CA 1
ATOM 2402 C C . THR A 1 304 ? 61.890 14.199 -87.637 1.00 47.34 304 THR A C 1
ATOM 2404 O O . THR A 1 304 ? 62.526 15.244 -87.534 1.00 47.34 304 THR A O 1
ATOM 2407 N N . SER A 1 305 ? 62.288 13.186 -88.407 1.00 52.12 305 SER A N 1
ATOM 2408 C CA . SER A 1 305 ? 63.401 13.275 -89.356 1.00 52.12 305 SER A CA 1
ATOM 2409 C C . SER A 1 305 ? 62.857 13.495 -90.768 1.00 52.12 305 SER A C 1
ATOM 2411 O O . SER A 1 305 ? 62.159 12.634 -91.310 1.00 52.12 305 SER A O 1
ATOM 2413 N N . LYS A 1 306 ? 63.175 14.657 -91.337 1.00 44.19 306 LYS A N 1
ATOM 2414 C CA . LYS A 1 306 ? 63.568 14.836 -92.735 1.00 44.19 306 LYS A CA 1
ATOM 2415 C C . LYS A 1 306 ? 64.480 16.048 -92.825 1.00 44.19 306 LYS A C 1
ATOM 2417 O O . LYS A 1 306 ? 64.166 17.043 -92.137 1.00 44.19 306 LYS A O 1
#

Sequence (306 aa):
MPSSKSTLRTPVAIPAIEPPAIKTRDKRSFNSLSRNLISWIEHEARLTPFCFQLDMLQEENEGILDKLRHAEERREEAEARARELEKQVAALGEGVSLEAKLLSRKEAALRQREAALKAAKQTKDGRDEEIASLRSELENIKDETVTAVEQLREAESEAKALRTMTQRMILTQEEMEEVVLKRCWLARYWSLAVQHGICADIAVPKHEHWSAFAPLPFEVVISAGQKAKEEVRDKVGNNSDRSKSARDLSDLTGEGNIESMLSVEMGLRELASLKVEDAVVLALGQHRRASKLLKFPFILIKFTSK